Protein AF-A0A6C0IX01-F1 (afdb_monomer_lite)

Radius of gyration: 28.08 Å; chains: 1; bounding box: 61×45×72 Å

Foldseek 3Di:
DDWDDDVQWTKDKDLALDPPVRLAVLVVQCVPQPPFDPPDPDQEKTKAKEFDPLDWFWDWDPCPPPVHTDIDIDDHQYADCPHDTCRPVLVVVQVVVCVVPVFHFGMKMKMKRQWLQDKFDWDFPPQFDAQGKKKKAKHDDWWWKWKCFDPVRPDHIDIDTRDRNMMMMTGPPRSVTITIMTHRDRPTNHMMIMMITGHGPSPCPDQVLVVLVVLAPFDPLVQQVDDDPLAFKEFEFEWEQDPNFIWTKWFQFPQQATETQMDTDDPPGRNNNRHLVSCCVRQVNLCNVQQVVQSVVVPSKTWHWDADPVGTNIYIYIYGYGHDDDSQVVGDDDNTGRGIDIDTLVRDLDPVQQDRHYDPVVSVVSVSSVVSVD

Organism: NCBI:txid1070528

pLDDT: mean 84.5, std 15.31, range [32.12, 98.81]

Secondary structure (DSSP, 8-state):
-EEEEETTEEEEEETTSS-HHHHHHHHHHHHHHS---S---TT--EEEEEESTT-EEEEEE-TTSTT--EEEEEEPEE-STT-STTHHHHHHHHHHHHHHHS----EEEEEEE-STT--EEEE---SSPTT--EEEEEEES-EEEEEE--TTS--PPEEEEE-TT-EEEE-TTHHHH-EEEE---TT--S-EEEEEEE---------HHHHHHHTS-EEPGGGGGS--TTEEEEEEEEEEEETTEEEEEEEE-TTS-EE-B--BPPTT--HHHHHHHHHHHHHTTTTHHHHHHHHHH-SS-EEEEEEETTEEEEEEEEEEE------TTT----SS-SEEEEEEHHHHT-TTTHHHHB-HHHHHHHHHHHHH--

Sequence (374 aa):
METYQRDRLLVEFYPAFLSSEEATGLYQHLDRLVPWSKEITPGRRVNQIYGDPGVSYEITVGYNRPSGPVTIKREVKPWGPDSEGPGPVLWAIKERLSALTGAQYNYVVVQRYPSGKVGISPHRDKEMKSGTDIAGISLNATRTLTLTPPKWIPESSLRIPLVSGSLYILKPPTNDHWVHSIEKEPEVTEPRISLTYRYIEVSQSLPISQQITQFLALVPVDELFVYHPQVKRVGVIPYAIYQNEIFWLMGVSNLGRLGDFGGGSNEGETPIACLLREVEEESSGVLTGTVRDAIGRREGLILWRSRSRTGPPYRYFLFAPIPYADFTPAFKPNSEVGSLIWVRQSEATSSRVQLDIFQTSLHQLLRQLRRNDS

InterPro domains:
  IPR005123 Oxoglutarate/iron-dependent dioxygenase domain [PS51471] (104-201)
  IPR015797 NUDIX hydrolase-like domain superfamily [SSF55811] (226-350)
  IPR027450 Alpha-ketoglutarate-dependent dioxygenase AlkB-like [PF13532] (13-198)
  IPR032852 DNA oxidative demethylase ALKBH2 [PTHR31573] (13-203)
  IPR037151 Alpha-ketoglutarate-dependent dioxygenase AlkB-like superfamily [G3DSA:2.60.120.590] (1-204)

Structure (mmCIF, N/CA/C/O backbone):
data_AF-A0A6C0IX01-F1
#
_entry.id   AF-A0A6C0IX01-F1
#
loop_
_atom_site.group_PDB
_atom_site.id
_atom_site.type_symbol
_atom_site.label_atom_id
_atom_site.label_alt_id
_atom_site.label_comp_id
_atom_site.label_asym_id
_atom_site.label_entity_id
_atom_site.label_seq_id
_atom_site.pdbx_PDB_ins_code
_atom_site.Cartn_x
_atom_site.Cartn_y
_atom_site.Cartn_z
_atom_site.occupancy
_atom_site.B_iso_or_equiv
_atom_site.auth_seq_id
_atom_site.auth_comp_id
_atom_site.auth_asym_id
_atom_site.auth_atom_id
_atom_site.pdbx_PDB_model_num
ATOM 1 N N . MET A 1 1 ? 2.959 -6.444 -28.701 1.00 90.31 1 MET A N 1
ATOM 2 C CA . MET A 1 1 ? 3.156 -7.176 -27.438 1.00 90.31 1 MET A CA 1
ATOM 3 C C . MET A 1 1 ? 4.070 -8.338 -27.744 1.00 90.31 1 MET A C 1
ATOM 5 O O . MET A 1 1 ? 3.834 -9.026 -28.728 1.00 90.31 1 MET A O 1
ATOM 9 N N . GLU A 1 2 ? 5.106 -8.509 -26.942 1.00 97.00 2 GLU A N 1
ATOM 10 C CA . GLU A 1 2 ? 6.043 -9.625 -26.991 1.00 97.00 2 GLU A CA 1
ATOM 11 C C . GLU A 1 2 ? 5.869 -10.450 -25.716 1.00 97.00 2 GLU A C 1
ATOM 13 O O . GLU A 1 2 ? 5.640 -9.887 -24.646 1.00 97.00 2 GLU A O 1
ATOM 18 N N . THR A 1 3 ? 5.987 -11.770 -25.817 1.00 97.69 3 THR A N 1
ATOM 19 C CA . THR A 1 3 ? 5.903 -12.665 -24.660 1.00 97.69 3 THR A CA 1
ATOM 20 C C . THR A 1 3 ? 7.180 -13.481 -24.577 1.00 97.69 3 THR A C 1
ATOM 22 O O . THR A 1 3 ? 7.561 -14.157 -25.531 1.00 97.69 3 THR A O 1
ATOM 25 N N . TYR A 1 4 ? 7.832 -13.429 -23.422 1.00 97.62 4 TYR A N 1
ATOM 26 C CA . TYR A 1 4 ? 9.008 -14.222 -23.105 1.00 97.62 4 TYR A CA 1
ATOM 27 C C . TYR A 1 4 ? 8.609 -15.289 -22.094 1.00 97.62 4 TYR A C 1
ATOM 29 O O . TYR A 1 4 ? 8.216 -14.963 -20.974 1.00 97.62 4 TYR A O 1
ATOM 37 N N . GLN A 1 5 ? 8.718 -16.556 -22.484 1.00 97.50 5 GLN A N 1
ATOM 38 C CA . GLN A 1 5 ? 8.378 -17.691 -21.635 1.00 97.50 5 GLN A CA 1
ATOM 39 C C . GLN A 1 5 ? 9.549 -18.676 -21.578 1.00 97.50 5 GLN A C 1
ATOM 41 O O . GLN A 1 5 ? 10.077 -19.076 -22.614 1.00 97.50 5 GLN A O 1
ATOM 46 N N . ARG A 1 6 ? 9.970 -19.033 -20.361 1.00 96.50 6 ARG A N 1
ATOM 47 C CA . ARG A 1 6 ? 11.005 -20.039 -20.047 1.00 96.50 6 ARG A CA 1
ATOM 48 C C . ARG A 1 6 ? 10.581 -20.814 -18.796 1.00 96.50 6 ARG A C 1
ATOM 50 O O . ARG A 1 6 ? 9.513 -20.543 -18.243 1.00 96.50 6 ARG A O 1
ATOM 57 N N . ASP A 1 7 ? 11.399 -21.754 -18.321 1.00 95.38 7 ASP A N 1
ATOM 58 C CA . ASP A 1 7 ? 11.118 -22.453 -17.058 1.00 95.38 7 ASP A CA 1
ATOM 59 C C . ASP A 1 7 ? 10.904 -21.449 -15.906 1.00 95.38 7 ASP A C 1
ATOM 61 O O . ASP A 1 7 ? 11.796 -20.677 -15.535 1.00 95.38 7 ASP A O 1
ATOM 65 N N . ARG A 1 8 ? 9.672 -21.435 -15.375 1.00 94.94 8 ARG A N 1
ATOM 66 C CA . ARG A 1 8 ? 9.198 -20.542 -14.302 1.00 94.94 8 ARG A CA 1
ATOM 67 C C . ARG A 1 8 ? 9.409 -19.044 -14.575 1.00 94.94 8 ARG A C 1
ATOM 69 O O . ARG A 1 8 ? 9.508 -18.264 -13.629 1.00 94.94 8 ARG A O 1
ATOM 76 N N . LEU A 1 9 ? 9.460 -18.642 -15.846 1.00 97.81 9 LEU A N 1
ATOM 77 C CA . LEU A 1 9 ? 9.505 -17.246 -16.282 1.00 97.81 9 LEU A CA 1
ATOM 78 C C . LEU A 1 9 ? 8.408 -16.988 -17.309 1.00 97.81 9 LEU A C 1
ATOM 80 O O . LEU A 1 9 ? 8.303 -17.696 -18.308 1.00 97.81 9 LEU A O 1
ATOM 84 N N . LEU A 1 10 ? 7.635 -15.936 -17.066 1.00 98.25 10 LEU A N 1
ATOM 85 C CA . LEU A 1 10 ? 6.643 -15.390 -17.974 1.00 98.25 10 LEU A CA 1
ATOM 86 C C . LEU A 1 10 ? 6.675 -13.861 -17.880 1.00 98.25 10 LEU A C 1
ATOM 88 O O . LEU A 1 10 ? 6.342 -13.275 -16.846 1.00 98.25 10 LEU A O 1
ATOM 92 N N . VAL A 1 11 ? 7.096 -13.225 -18.971 1.00 98.50 11 VAL A N 1
ATOM 93 C CA . VAL A 1 11 ? 7.158 -11.768 -19.100 1.00 98.50 11 VAL A CA 1
ATOM 94 C C . VAL A 1 11 ? 6.380 -11.332 -20.331 1.00 98.50 11 VAL A C 1
ATOM 96 O O . VAL A 1 11 ? 6.659 -11.797 -21.434 1.00 98.50 11 VAL A O 1
ATOM 99 N N . GLU A 1 12 ? 5.446 -10.406 -20.155 1.00 98.56 12 GLU A N 1
ATOM 100 C CA . GLU A 1 12 ? 4.796 -9.698 -21.260 1.00 98.56 12 GLU A CA 1
ATOM 101 C C . GLU A 1 12 ? 5.457 -8.329 -21.421 1.00 98.56 12 GLU A C 1
ATOM 103 O O . GLU A 1 12 ? 5.649 -7.604 -20.445 1.00 98.56 12 GLU A O 1
ATOM 108 N N . PHE A 1 13 ? 5.829 -7.968 -22.643 1.00 98.62 13 PHE A N 1
ATOM 109 C CA . PHE A 1 13 ? 6.507 -6.717 -22.949 1.00 98.62 13 PHE A CA 1
ATOM 110 C C . PHE A 1 13 ? 5.767 -5.938 -24.036 1.00 98.62 13 PHE A C 1
ATOM 112 O O . PHE A 1 13 ? 5.381 -6.456 -25.086 1.00 98.62 13 PHE A O 1
ATOM 119 N N . TYR A 1 14 ? 5.570 -4.653 -23.781 1.00 98.50 14 TYR A N 1
ATOM 120 C CA . TYR A 1 14 ? 4.898 -3.714 -24.661 1.00 98.50 14 TYR A CA 1
ATOM 121 C C . TYR A 1 14 ? 5.883 -2.578 -24.942 1.00 98.50 14 TYR A C 1
ATOM 123 O O . TYR A 1 14 ? 6.008 -1.670 -24.117 1.00 98.50 14 TYR A O 1
ATOM 131 N N . PRO A 1 15 ? 6.596 -2.601 -26.082 1.00 97.50 15 PRO A N 1
ATOM 132 C CA . PRO A 1 15 ? 7.627 -1.603 -26.373 1.00 97.50 15 PRO A CA 1
ATOM 133 C C . PRO A 1 15 ? 7.066 -0.181 -26.524 1.00 97.50 15 PRO A C 1
ATOM 135 O O . PRO A 1 15 ? 7.790 0.782 -26.302 1.00 97.50 15 PRO A O 1
ATOM 138 N N . ALA A 1 16 ? 5.778 -0.051 -26.854 1.00 96.19 16 ALA A N 1
ATOM 139 C CA . ALA A 1 16 ? 5.074 1.217 -27.034 1.00 96.19 16 ALA A CA 1
ATOM 140 C C . ALA A 1 16 ? 3.729 1.207 -26.284 1.00 96.19 16 ALA A C 1
ATOM 142 O O . ALA A 1 16 ? 2.666 1.332 -26.888 1.00 96.19 16 ALA A O 1
ATOM 143 N N . PHE A 1 17 ? 3.762 0.968 -24.967 1.00 98.25 17 PHE A N 1
ATOM 144 C CA . PHE A 1 17 ? 2.554 1.034 -24.133 1.00 98.25 17 PHE A CA 1
ATOM 145 C C . PHE A 1 17 ? 2.021 2.466 -24.021 1.00 98.25 17 PHE A C 1
ATOM 147 O O . PHE A 1 17 ? 0.811 2.681 -24.110 1.00 98.25 17 PHE A O 1
ATOM 154 N N . LEU A 1 18 ? 2.931 3.426 -23.851 1.00 98.19 18 LEU A N 1
ATOM 155 C CA . LEU A 1 18 ? 2.665 4.852 -24.002 1.00 98.19 18 LEU A CA 1
ATOM 156 C C . LEU A 1 18 ? 3.153 5.311 -25.376 1.00 98.19 18 LEU A C 1
ATOM 158 O O . LEU A 1 18 ? 4.214 4.880 -25.837 1.00 98.19 18 LEU A O 1
ATOM 162 N N . SER A 1 19 ? 2.415 6.225 -26.001 1.00 97.94 19 SER A N 1
ATOM 163 C CA . SER A 1 19 ? 2.922 6.962 -27.156 1.00 97.94 19 SER A CA 1
ATOM 164 C C . SER A 1 19 ? 4.155 7.788 -26.762 1.00 97.94 19 SER A C 1
ATOM 166 O O . SER A 1 19 ? 4.378 8.097 -25.588 1.00 97.94 19 SER A O 1
ATOM 168 N N . SER A 1 20 ? 4.971 8.186 -27.740 1.00 97.38 20 SER A N 1
ATOM 169 C CA . SER A 1 20 ? 6.149 9.024 -27.474 1.00 97.38 20 SER A CA 1
ATOM 170 C C . SER A 1 20 ? 5.783 10.358 -26.810 1.00 97.38 20 SER A C 1
ATOM 172 O O . SER A 1 20 ? 6.526 10.842 -25.956 1.00 97.38 20 SER A O 1
ATOM 174 N N . GLU A 1 21 ? 4.628 10.927 -27.161 1.00 98.06 21 GLU A N 1
ATOM 175 C CA . GLU A 1 21 ? 4.095 12.146 -26.547 1.00 98.06 21 GLU A CA 1
ATOM 176 C C . GLU A 1 21 ? 3.659 11.896 -25.097 1.00 98.06 21 GLU A C 1
ATOM 178 O O . GLU A 1 21 ? 4.102 12.612 -24.198 1.00 98.06 21 GLU A O 1
ATOM 183 N N . GLU A 1 22 ? 2.884 10.832 -24.846 1.00 98.00 22 GLU A N 1
ATOM 184 C CA . GLU A 1 22 ? 2.448 10.443 -23.497 1.00 98.00 22 GLU A CA 1
ATOM 185 C C . GLU A 1 22 ? 3.650 10.186 -22.578 1.00 98.00 22 GLU A C 1
ATOM 187 O O . GLU A 1 22 ? 3.702 10.692 -21.457 1.00 98.00 22 GLU A O 1
ATOM 192 N N . ALA A 1 23 ? 4.644 9.431 -23.054 1.00 98.44 23 ALA A N 1
ATOM 193 C CA . ALA A 1 23 ? 5.847 9.111 -22.293 1.00 98.44 23 ALA A CA 1
ATOM 194 C C . ALA A 1 23 ? 6.670 10.366 -21.960 1.00 98.44 23 ALA A C 1
ATOM 196 O O . ALA A 1 23 ? 7.172 10.506 -20.842 1.00 98.44 23 ALA A O 1
ATOM 197 N N . THR A 1 24 ? 6.785 11.295 -22.913 1.00 98.44 24 THR A N 1
ATOM 198 C CA . THR A 1 24 ? 7.512 12.558 -22.725 1.00 98.44 24 THR A CA 1
ATOM 199 C C . THR A 1 24 ? 6.791 13.459 -21.727 1.00 98.44 24 THR A C 1
ATOM 201 O O . THR A 1 24 ? 7.415 13.950 -20.783 1.00 98.44 24 THR A O 1
ATOM 204 N N . GLY A 1 25 ? 5.475 13.628 -21.882 1.00 98.19 25 GLY A N 1
ATOM 205 C CA . GLY A 1 25 ? 4.651 14.403 -20.957 1.00 98.19 25 GLY A CA 1
ATOM 206 C C . GLY A 1 25 ? 4.679 13.823 -19.544 1.00 98.19 25 GLY A C 1
ATOM 207 O O . GLY A 1 25 ? 4.916 14.553 -18.580 1.00 98.19 25 GLY A O 1
ATOM 208 N N . LEU A 1 26 ? 4.535 12.500 -19.415 1.00 98.12 26 LEU A N 1
ATOM 209 C CA . LEU A 1 26 ? 4.588 11.812 -18.126 1.00 98.12 26 LEU A CA 1
ATOM 210 C C . LEU A 1 26 ? 5.958 11.962 -17.457 1.00 98.12 26 LEU A C 1
ATOM 212 O O . LEU A 1 26 ? 6.022 12.263 -16.266 1.00 98.12 26 LEU A O 1
ATOM 216 N N . TYR A 1 27 ? 7.054 11.810 -18.208 1.00 98.44 27 TYR A N 1
ATOM 217 C CA . TYR A 1 27 ? 8.403 12.033 -17.684 1.00 98.44 27 TYR A CA 1
ATOM 218 C C . TYR A 1 27 ? 8.561 13.450 -17.120 1.00 98.44 27 TYR A C 1
ATOM 220 O O . TYR A 1 27 ? 8.946 13.609 -15.963 1.00 98.44 27 TYR A O 1
ATOM 228 N N . GLN A 1 28 ? 8.228 14.475 -17.912 1.00 97.69 28 GLN A N 1
ATOM 229 C CA . GLN A 1 28 ? 8.365 15.878 -17.507 1.00 97.69 28 GLN A CA 1
ATOM 230 C C . GLN A 1 28 ? 7.494 16.216 -16.294 1.00 97.69 28 GLN A C 1
ATOM 232 O O . GLN A 1 28 ? 7.903 16.988 -15.424 1.00 97.69 28 GLN A O 1
ATOM 237 N N . HIS A 1 29 ? 6.290 15.647 -16.237 1.00 95.94 29 HIS A N 1
ATOM 238 C CA . HIS A 1 29 ? 5.363 15.835 -15.132 1.00 95.94 29 HIS A CA 1
ATOM 239 C C . HIS A 1 29 ? 5.902 15.212 -13.836 1.00 95.94 29 HIS A C 1
ATOM 241 O O . HIS A 1 29 ? 5.950 15.880 -12.803 1.00 95.94 29 HIS A O 1
ATOM 247 N N . LEU A 1 30 ? 6.378 13.963 -13.889 1.00 96.69 30 LEU A N 1
ATOM 248 C CA . LEU A 1 30 ? 6.922 13.266 -12.723 1.00 96.69 30 LEU A CA 1
ATOM 249 C C . LEU A 1 30 ? 8.254 13.853 -12.251 1.00 96.69 30 LEU A C 1
ATOM 251 O O . LEU A 1 30 ? 8.438 14.025 -11.049 1.00 96.69 30 LEU A O 1
ATOM 255 N N . ASP A 1 31 ? 9.172 14.189 -13.162 1.00 94.50 31 ASP A N 1
ATOM 256 C CA . ASP A 1 31 ? 10.466 14.784 -12.796 1.00 94.50 31 ASP A CA 1
ATOM 257 C C . ASP A 1 31 ? 10.271 16.108 -12.038 1.00 94.50 31 ASP A C 1
ATOM 259 O O . ASP A 1 31 ? 11.016 16.390 -11.101 1.00 94.50 31 ASP A O 1
ATOM 263 N N . ARG A 1 32 ? 9.211 16.861 -12.376 1.00 94.44 32 ARG A N 1
ATOM 264 C CA . ARG A 1 32 ? 8.835 18.123 -11.727 1.00 94.44 32 ARG A CA 1
ATOM 265 C C . ARG A 1 32 ? 8.084 17.949 -10.405 1.00 94.44 32 ARG A C 1
ATOM 267 O O . ARG A 1 32 ? 8.388 18.659 -9.452 1.00 94.44 32 ARG A O 1
ATOM 274 N N . LEU A 1 33 ? 7.062 17.089 -10.362 1.00 93.25 33 LEU A N 1
ATOM 275 C CA . LEU A 1 33 ? 6.120 17.034 -9.232 1.00 93.25 33 LEU A CA 1
ATOM 276 C C . LEU A 1 33 ? 6.493 16.023 -8.152 1.00 93.25 33 LEU A C 1
ATOM 278 O O . LEU A 1 33 ? 6.044 16.154 -7.014 1.00 93.25 33 LEU A O 1
ATOM 282 N N . VAL A 1 34 ? 7.289 15.003 -8.475 1.00 92.69 34 VAL A N 1
ATOM 283 C CA . VAL A 1 34 ? 7.749 14.060 -7.457 1.00 92.69 34 VAL A CA 1
ATOM 284 C C . VAL A 1 34 ? 8.757 14.788 -6.559 1.00 92.69 34 VAL A C 1
ATOM 286 O O . VAL A 1 34 ? 9.765 15.294 -7.051 1.00 92.69 34 VAL A O 1
ATOM 289 N N . PRO A 1 35 ? 8.543 14.836 -5.231 1.00 89.38 35 PRO A N 1
ATOM 290 C CA . PRO A 1 35 ? 9.444 15.531 -4.322 1.00 89.38 35 PRO A CA 1
ATOM 291 C C . PRO A 1 35 ? 10.692 14.675 -4.082 1.00 89.38 35 PRO A C 1
ATOM 293 O O . PRO A 1 35 ? 10.795 13.955 -3.087 1.00 89.38 35 PRO A O 1
ATOM 296 N N . TRP A 1 36 ? 11.636 14.691 -5.017 1.00 87.19 36 TRP A N 1
ATOM 297 C CA . TRP A 1 36 ? 12.903 13.978 -4.876 1.00 87.19 36 TRP A CA 1
ATOM 298 C C . TRP A 1 36 ? 13.642 14.478 -3.624 1.00 87.19 36 TRP A C 1
ATOM 300 O O . TRP A 1 36 ? 13.790 15.684 -3.429 1.00 87.19 36 TRP A O 1
ATOM 310 N N . SER A 1 37 ? 14.059 13.561 -2.741 1.00 67.81 37 SER A N 1
ATOM 311 C CA . SER A 1 37 ? 14.693 13.936 -1.466 1.00 67.81 37 SER A CA 1
ATOM 312 C C . SER A 1 37 ? 15.915 14.836 -1.694 1.00 67.81 37 SER A C 1
ATOM 314 O O . SER A 1 37 ? 16.775 14.519 -2.517 1.00 67.81 37 SER A O 1
ATOM 316 N N . LYS A 1 38 ? 15.986 15.947 -0.946 1.00 51.34 38 LYS A N 1
ATOM 317 C CA . LYS A 1 38 ? 17.071 16.946 -0.998 1.00 51.34 38 LYS A CA 1
ATOM 318 C C . LYS A 1 38 ? 18.357 16.488 -0.296 1.00 51.34 38 LYS A C 1
ATOM 320 O O . LYS A 1 38 ? 19.386 17.141 -0.445 1.00 51.34 38 LYS A O 1
ATOM 325 N N . GLU A 1 39 ? 18.331 15.364 0.424 1.00 49.16 39 GLU A N 1
ATOM 326 C CA . GLU A 1 39 ? 19.512 14.730 1.033 1.00 49.16 39 GLU A CA 1
ATOM 327 C C . GLU A 1 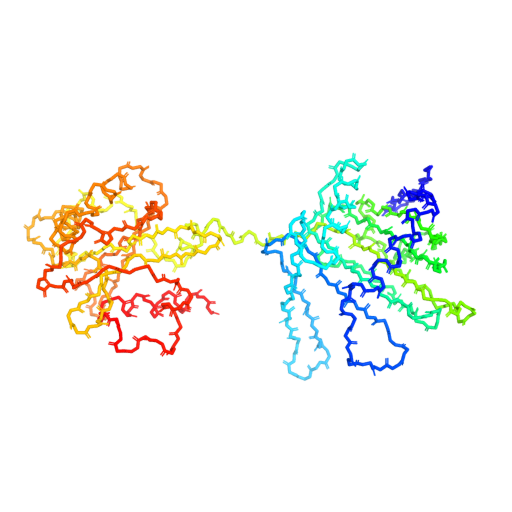39 ? 20.330 13.990 -0.039 1.00 49.16 39 GLU A C 1
ATOM 329 O O . GLU A 1 39 ? 20.426 12.762 -0.101 1.00 49.16 39 GLU A O 1
ATOM 334 N N . ILE A 1 40 ? 20.860 14.770 -0.974 1.00 48.19 40 ILE A N 1
ATOM 335 C CA . ILE A 1 40 ? 21.543 14.300 -2.169 1.00 48.19 40 ILE A CA 1
ATOM 336 C C . ILE A 1 40 ? 22.963 13.891 -1.778 1.00 48.19 40 ILE A C 1
ATOM 338 O O . ILE A 1 40 ? 23.824 14.730 -1.539 1.00 48.19 40 ILE A O 1
ATOM 342 N N . THR A 1 41 ? 23.250 12.589 -1.800 1.00 47.97 41 THR A N 1
ATOM 343 C CA . THR A 1 41 ? 24.568 12.170 -2.290 1.00 47.97 41 THR A CA 1
ATOM 344 C C . THR A 1 41 ? 24.485 12.204 -3.817 1.00 47.97 41 THR A C 1
ATOM 346 O O . THR A 1 41 ? 23.684 11.444 -4.377 1.00 47.97 41 THR A O 1
ATOM 349 N N . PRO A 1 42 ? 25.251 13.064 -4.511 1.00 56.69 42 PRO A N 1
ATOM 350 C CA . PRO A 1 42 ? 25.275 13.077 -5.968 1.00 56.69 42 PRO A CA 1
ATOM 351 C C . PRO A 1 42 ? 25.542 11.664 -6.507 1.00 56.69 42 PRO A C 1
ATOM 353 O O . PRO A 1 42 ? 26.425 10.963 -6.017 1.00 56.69 42 PRO A O 1
ATOM 356 N N . GLY A 1 43 ? 24.750 11.219 -7.486 1.00 66.06 43 GLY A N 1
ATOM 357 C CA . GLY A 1 43 ? 24.939 9.909 -8.118 1.00 66.06 43 GLY A CA 1
ATOM 358 C C . GLY A 1 43 ? 24.283 8.713 -7.415 1.00 66.06 43 GLY A C 1
ATOM 359 O O . GLY A 1 43 ? 24.683 7.579 -7.670 1.00 66.06 43 GLY A O 1
ATOM 360 N N . ARG A 1 44 ? 23.270 8.914 -6.560 1.00 80.56 44 ARG A N 1
ATOM 361 C CA . ARG A 1 44 ? 22.434 7.815 -6.037 1.00 80.56 44 ARG A CA 1
ATOM 362 C C . ARG A 1 44 ? 21.051 7.773 -6.683 1.00 80.56 44 ARG A C 1
ATOM 364 O O . ARG A 1 44 ? 20.497 8.794 -7.078 1.00 80.56 44 ARG A O 1
ATOM 371 N N . ARG A 1 45 ? 20.490 6.563 -6.766 1.00 86.88 45 ARG A N 1
ATOM 372 C CA . ARG A 1 45 ? 19.082 6.341 -7.109 1.00 86.88 45 ARG A CA 1
ATOM 373 C C . ARG A 1 45 ? 18.215 6.837 -5.958 1.00 86.88 45 ARG A C 1
ATOM 375 O O . ARG A 1 45 ? 18.473 6.480 -4.809 1.00 86.88 45 ARG A O 1
ATOM 382 N N . VAL A 1 46 ? 17.165 7.580 -6.282 1.00 90.25 46 VAL A N 1
ATOM 383 C CA . VAL A 1 46 ? 16.153 8.035 -5.320 1.00 90.25 46 VAL A CA 1
ATOM 384 C C . VAL A 1 46 ? 14.801 7.420 -5.655 1.00 90.25 46 VAL A C 1
ATOM 386 O O . VAL A 1 46 ? 14.554 7.049 -6.805 1.00 90.25 46 VAL A O 1
ATOM 389 N N . ASN A 1 47 ? 13.937 7.281 -4.652 1.00 91.25 47 ASN A N 1
ATOM 390 C CA . ASN A 1 47 ? 12.588 6.781 -4.853 1.00 91.25 47 ASN A CA 1
ATOM 391 C C . ASN A 1 47 ? 11.549 7.537 -4.025 1.00 91.25 47 ASN A C 1
ATOM 393 O O . ASN A 1 47 ? 11.869 8.174 -3.022 1.00 91.25 47 ASN A O 1
ATOM 397 N N . GLN A 1 48 ? 10.310 7.461 -4.492 1.00 92.50 48 GLN A N 1
ATOM 398 C CA . GLN A 1 48 ? 9.106 7.826 -3.764 1.00 92.50 48 GLN A CA 1
ATOM 399 C C . GLN A 1 48 ? 8.066 6.723 -3.951 1.00 92.50 48 GLN A C 1
ATOM 401 O O . GLN A 1 48 ? 8.111 5.975 -4.927 1.00 92.50 48 GLN A O 1
ATOM 406 N N . ILE A 1 49 ? 7.161 6.604 -2.990 1.00 92.31 49 ILE A N 1
ATOM 407 C CA . ILE A 1 49 ? 6.168 5.533 -2.911 1.00 92.31 49 ILE A CA 1
ATOM 408 C C . ILE A 1 49 ? 4.775 6.145 -2.840 1.00 92.31 49 ILE A C 1
ATOM 410 O O . ILE A 1 49 ? 4.554 7.079 -2.068 1.00 92.31 49 ILE A O 1
ATOM 414 N N . TYR A 1 50 ? 3.864 5.622 -3.653 1.00 92.88 50 TYR A N 1
ATOM 415 C CA . TYR A 1 50 ? 2.464 6.033 -3.698 1.00 92.88 50 TYR A CA 1
ATOM 416 C C . TYR A 1 50 ? 1.568 4.795 -3.691 1.00 92.88 50 TYR A C 1
ATOM 418 O O . TYR A 1 50 ? 2.016 3.715 -4.082 1.00 92.88 50 TYR A O 1
ATOM 426 N N . GLY A 1 51 ? 0.331 4.927 -3.232 1.00 91.44 51 GLY A N 1
ATOM 427 C CA . GLY A 1 51 ? -0.577 3.791 -3.144 1.00 91.44 51 GLY A CA 1
ATOM 428 C C . GLY A 1 51 ? -1.925 4.136 -2.533 1.00 91.44 51 GLY A C 1
ATOM 429 O O . GLY A 1 51 ? -2.209 5.299 -2.228 1.00 91.44 51 GLY A O 1
ATOM 430 N N . ASP A 1 52 ? -2.733 3.096 -2.346 1.00 83.19 52 ASP A N 1
ATOM 431 C CA . ASP A 1 52 ? -4.026 3.207 -1.678 1.00 83.19 52 ASP A CA 1
ATOM 432 C C . ASP A 1 52 ? -3.844 3.565 -0.188 1.00 83.19 52 ASP A C 1
ATOM 434 O O . ASP A 1 52 ? -2.875 3.128 0.448 1.00 83.19 52 ASP A O 1
ATOM 438 N N . PRO A 1 53 ? -4.773 4.336 0.410 1.00 72.00 53 PRO A N 1
ATOM 439 C CA . PRO A 1 53 ? -4.761 4.601 1.844 1.00 72.00 53 PRO A CA 1
ATOM 440 C C . PRO A 1 53 ? -4.694 3.305 2.666 1.00 72.00 53 PRO A C 1
ATOM 442 O O . PRO A 1 53 ? -5.394 2.336 2.381 1.00 72.00 53 PRO A O 1
ATOM 445 N N . GLY A 1 54 ? -3.849 3.280 3.700 1.00 67.38 54 GLY A N 1
ATOM 446 C CA . GLY A 1 54 ? -3.657 2.103 4.558 1.00 67.38 54 GLY A CA 1
ATOM 447 C C . GLY A 1 54 ? -2.642 1.081 4.034 1.00 67.38 54 GLY A C 1
ATOM 448 O O . GLY A 1 54 ? -2.215 0.212 4.797 1.00 67.38 54 GLY A O 1
ATOM 449 N N . VAL A 1 55 ? -2.171 1.207 2.788 1.00 74.69 55 VAL A N 1
ATOM 450 C CA . VAL A 1 55 ? -1.045 0.405 2.297 1.00 74.69 55 VAL A CA 1
ATOM 451 C C . VAL A 1 55 ? 0.237 0.875 2.980 1.00 74.69 55 VAL A C 1
ATOM 453 O O . VAL A 1 55 ? 0.627 2.042 2.937 1.00 74.69 55 VAL A O 1
ATOM 456 N N . SER A 1 56 ? 0.938 -0.061 3.600 1.00 71.31 56 SER A N 1
ATOM 457 C CA . SER A 1 56 ? 2.279 0.159 4.127 1.00 71.31 56 SER A CA 1
ATOM 458 C C . SER A 1 56 ? 3.103 -1.086 3.869 1.00 71.31 56 SER A C 1
ATOM 460 O O . SER A 1 56 ? 2.555 -2.183 3.774 1.00 71.31 56 SER A O 1
ATOM 462 N N . TYR A 1 57 ? 4.411 -0.919 3.727 1.00 68.62 57 TYR A N 1
ATOM 463 C CA . TYR A 1 57 ? 5.305 -2.057 3.575 1.00 68.62 57 TYR A CA 1
ATOM 464 C C . TYR A 1 57 ? 6.432 -1.989 4.582 1.00 68.62 57 TYR A C 1
ATOM 466 O O . TYR A 1 57 ? 6.911 -0.919 4.966 1.00 68.62 57 TYR A O 1
ATOM 474 N N . GLU A 1 58 ? 6.843 -3.168 5.008 1.00 68.94 58 GLU A N 1
ATOM 475 C CA . GLU A 1 58 ? 7.886 -3.352 5.990 1.00 68.94 58 GLU A CA 1
ATOM 476 C C . GLU A 1 58 ? 9.182 -3.735 5.284 1.00 68.94 58 GLU A C 1
ATOM 478 O O . GLU A 1 58 ? 9.246 -4.700 4.525 1.00 68.94 58 GLU A O 1
ATOM 483 N N . ILE A 1 59 ? 10.236 -2.959 5.528 1.00 63.09 59 ILE A N 1
ATOM 484 C CA . ILE A 1 59 ? 11.587 -3.318 5.113 1.00 63.09 59 ILE A CA 1
ATOM 485 C C . ILE A 1 59 ? 12.378 -3.684 6.354 1.00 63.09 59 ILE A C 1
ATOM 487 O O . ILE A 1 59 ? 12.643 -2.833 7.202 1.00 63.09 59 ILE A O 1
ATOM 491 N N . THR A 1 60 ? 12.852 -4.919 6.418 1.00 60.34 60 THR A N 1
ATOM 492 C CA . THR A 1 60 ? 13.854 -5.310 7.404 1.00 60.34 60 THR A CA 1
ATOM 493 C C . THR A 1 60 ? 15.250 -4.945 6.903 1.00 60.34 60 THR A C 1
ATOM 495 O O . THR A 1 60 ? 15.711 -5.426 5.866 1.00 60.34 60 THR A O 1
ATOM 498 N N . VAL A 1 61 ? 15.939 -4.073 7.636 1.00 63.84 61 VAL A N 1
ATOM 499 C CA . VAL A 1 61 ? 17.304 -3.623 7.338 1.00 63.84 61 VAL A CA 1
ATOM 500 C C . VAL A 1 61 ? 18.274 -4.057 8.428 1.00 63.84 61 VAL A C 1
ATOM 502 O O . VAL A 1 61 ? 17.891 -4.309 9.565 1.00 63.84 61 VAL A O 1
ATOM 505 N N . GLY A 1 62 ? 19.567 -4.091 8.104 1.00 55.50 62 GLY A N 1
ATOM 506 C CA . GLY A 1 62 ? 20.602 -4.259 9.123 1.00 55.50 62 GLY A CA 1
ATOM 507 C C . GLY A 1 62 ? 20.763 -5.683 9.652 1.00 55.50 62 GLY A C 1
ATOM 508 O O . GLY A 1 62 ? 21.207 -5.835 10.780 1.00 55.50 62 GLY A O 1
ATOM 509 N N . TYR A 1 63 ? 20.491 -6.713 8.842 1.00 55.62 63 TYR A N 1
ATOM 510 C CA . TYR A 1 63 ? 20.771 -8.117 9.195 1.00 55.62 63 TYR A CA 1
ATOM 511 C C . TYR A 1 63 ? 22.206 -8.355 9.709 1.00 55.62 63 TYR A C 1
ATOM 513 O O . TYR A 1 63 ? 22.418 -9.241 10.525 1.00 55.62 63 TYR A O 1
ATOM 521 N N . ASN A 1 64 ? 23.170 -7.532 9.279 1.00 62.50 64 ASN A N 1
ATOM 522 C CA . ASN A 1 64 ? 24.576 -7.610 9.695 1.00 62.50 64 ASN A CA 1
ATOM 523 C C . ASN A 1 64 ? 24.940 -6.633 10.832 1.00 62.50 64 ASN A C 1
ATOM 525 O O . ASN A 1 64 ? 26.122 -6.423 11.101 1.00 62.50 64 ASN A O 1
ATOM 529 N N . ARG A 1 65 ? 23.965 -5.958 11.456 1.00 66.62 65 ARG A N 1
ATOM 530 C CA . ARG A 1 65 ? 24.226 -5.050 12.581 1.00 66.62 65 ARG A CA 1
ATOM 531 C C . ARG A 1 65 ? 24.325 -5.844 13.890 1.00 66.62 65 ARG A C 1
ATOM 533 O O . ARG A 1 65 ? 23.517 -6.746 14.093 1.00 66.62 65 ARG A O 1
ATOM 540 N N . PRO A 1 66 ? 25.215 -5.458 14.824 1.00 56.50 66 PRO A N 1
ATOM 541 C CA . PRO A 1 66 ? 25.297 -6.081 16.150 1.00 56.50 66 PRO A CA 1
ATOM 542 C C . PRO A 1 66 ? 23.984 -6.013 16.944 1.00 56.50 66 PRO A C 1
ATOM 544 O O . PRO A 1 66 ? 23.697 -6.890 17.746 1.00 56.50 66 PRO A O 1
ATOM 547 N N . SER A 1 67 ? 23.172 -4.981 16.694 1.00 67.56 67 SER A N 1
ATOM 548 C CA . SER A 1 67 ? 21.851 -4.771 17.298 1.00 67.56 67 SER A CA 1
ATOM 549 C C . SER A 1 67 ? 20.752 -5.693 16.753 1.00 67.56 67 SER A C 1
ATOM 551 O O . SER A 1 67 ? 19.611 -5.588 17.189 1.00 67.56 67 SER A O 1
ATOM 553 N N . GLY A 1 68 ? 21.064 -6.531 15.762 1.00 63.78 68 GLY A N 1
ATOM 554 C CA . GLY A 1 68 ? 20.079 -7.293 15.005 1.00 63.78 68 GLY A CA 1
ATOM 555 C C . GLY A 1 68 ? 19.359 -6.470 13.924 1.00 63.78 68 GLY A C 1
ATOM 556 O O . GLY A 1 68 ? 19.566 -5.252 13.805 1.00 63.78 68 GLY A O 1
ATOM 557 N N . PRO A 1 69 ? 18.540 -7.145 13.098 1.00 67.38 69 PRO A N 1
ATOM 558 C CA . PRO A 1 69 ? 17.746 -6.510 12.058 1.00 67.38 69 PRO A CA 1
ATOM 559 C C . PRO A 1 69 ? 16.652 -5.609 12.646 1.00 67.38 69 PRO A C 1
ATOM 561 O O . PRO A 1 69 ? 16.055 -5.922 13.671 1.00 67.38 69 PRO A O 1
ATOM 564 N N . VAL A 1 70 ? 16.356 -4.507 11.960 1.00 61.28 70 VAL A N 1
ATOM 565 C CA . VAL A 1 70 ? 15.278 -3.574 12.312 1.00 61.28 70 VAL A CA 1
ATOM 566 C C . VAL A 1 70 ? 14.266 -3.547 11.180 1.00 61.28 70 VAL A C 1
ATOM 568 O O . VAL A 1 70 ? 14.638 -3.296 10.032 1.00 61.28 70 VAL A O 1
ATOM 571 N N . THR A 1 71 ? 12.995 -3.770 11.499 1.00 71.69 71 THR A N 1
ATOM 572 C CA . THR A 1 71 ? 11.895 -3.614 10.547 1.00 71.69 71 THR A CA 1
ATOM 573 C C . THR A 1 71 ? 11.403 -2.172 10.549 1.00 71.69 71 THR A C 1
ATOM 575 O O . THR A 1 71 ? 11.041 -1.622 11.585 1.00 71.69 71 THR A O 1
ATOM 578 N N . ILE A 1 72 ? 11.429 -1.545 9.376 1.00 69.12 72 ILE A N 1
ATOM 579 C CA . ILE A 1 72 ? 10.977 -0.177 9.146 1.00 69.12 72 ILE A CA 1
ATOM 580 C C . ILE A 1 72 ? 9.693 -0.245 8.333 1.00 69.12 72 ILE A C 1
ATOM 582 O O . ILE A 1 72 ? 9.717 -0.665 7.175 1.00 69.12 72 ILE A O 1
ATOM 586 N N . LYS A 1 73 ? 8.595 0.223 8.921 1.00 74.44 73 LYS A N 1
ATOM 587 C CA . LYS A 1 73 ? 7.335 0.433 8.214 1.00 74.44 73 LYS A CA 1
ATOM 588 C C . LYS A 1 73 ? 7.419 1.727 7.405 1.00 74.44 73 LYS A C 1
ATOM 590 O O . LYS A 1 73 ? 7.790 2.773 7.936 1.00 74.44 73 LYS A O 1
ATOM 595 N N . ARG A 1 74 ? 7.116 1.654 6.112 1.00 75.44 74 ARG A N 1
ATOM 596 C CA . ARG A 1 74 ? 7.057 2.807 5.209 1.00 75.44 74 ARG A CA 1
ATOM 597 C C . ARG A 1 74 ? 5.635 2.991 4.710 1.00 75.44 74 ARG A C 1
ATOM 599 O O . ARG A 1 74 ? 5.077 2.100 4.071 1.00 75.44 74 ARG A O 1
ATOM 606 N N . GLU A 1 75 ? 5.081 4.156 5.005 1.00 78.56 75 GLU A N 1
ATOM 607 C CA . GLU A 1 75 ? 3.756 4.561 4.547 1.00 78.56 75 GLU A CA 1
ATOM 608 C C . GLU A 1 75 ? 3.819 5.095 3.121 1.00 78.56 75 GLU A C 1
ATOM 610 O O . GLU A 1 75 ? 4.778 5.771 2.731 1.00 78.56 75 GLU A O 1
ATOM 615 N N . VAL A 1 76 ? 2.800 4.769 2.332 1.00 85.06 76 VAL A N 1
ATOM 616 C CA . VAL A 1 76 ? 2.653 5.313 0.985 1.00 85.06 76 VAL A CA 1
ATOM 617 C C . VAL A 1 76 ? 2.108 6.734 1.037 1.00 85.06 76 VAL A C 1
ATOM 619 O O . VAL A 1 76 ? 1.334 7.090 1.922 1.00 85.06 76 VAL A O 1
ATOM 622 N N . LYS A 1 77 ? 2.470 7.547 0.045 1.00 89.25 77 LYS A N 1
ATOM 623 C CA . LYS A 1 77 ? 1.736 8.783 -0.231 1.00 89.25 77 LYS A CA 1
ATOM 624 C C . LYS A 1 77 ? 0.429 8.434 -0.947 1.00 89.25 77 LYS A C 1
ATOM 626 O O . LYS A 1 77 ? 0.452 7.563 -1.820 1.00 89.25 77 LYS A O 1
ATOM 631 N N . PRO A 1 78 ? -0.690 9.096 -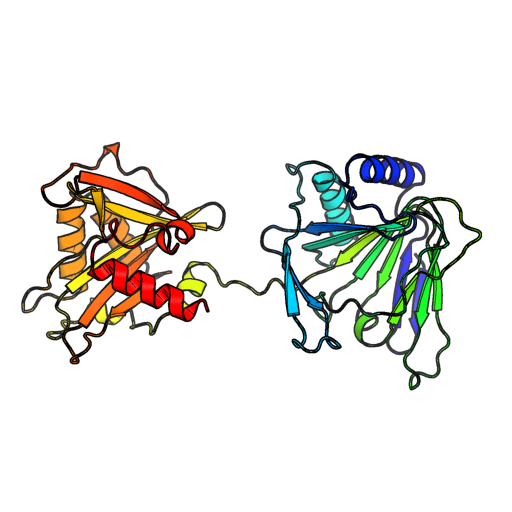0.627 1.00 84.19 78 PRO A N 1
ATOM 632 C CA . PRO A 1 78 ? -1.943 8.809 -1.304 1.00 84.19 78 PRO A CA 1
ATOM 633 C C . PRO A 1 78 ? -1.831 9.154 -2.792 1.00 84.19 78 PRO A C 1
ATOM 635 O O . PRO A 1 78 ? -1.248 10.174 -3.170 1.00 84.19 78 PRO A O 1
ATOM 638 N N . TRP A 1 79 ? -2.395 8.294 -3.631 1.00 90.31 79 TRP A N 1
ATOM 639 C CA . TRP A 1 79 ? -2.769 8.621 -5.004 1.00 90.31 79 TRP A CA 1
ATOM 640 C C . TRP A 1 79 ? -4.298 8.700 -5.122 1.00 90.31 79 TRP A C 1
ATOM 642 O O . TRP A 1 79 ? -5.015 8.400 -4.169 1.00 90.31 79 TRP A O 1
ATOM 652 N N . GLY A 1 80 ? -4.810 9.081 -6.286 1.00 81.19 80 GLY A N 1
ATOM 653 C CA . GLY A 1 80 ? -6.247 9.178 -6.548 1.00 81.19 80 GLY A CA 1
ATOM 654 C C . GLY A 1 80 ? -6.595 10.414 -7.375 1.00 81.19 80 GLY A C 1
ATOM 655 O O . GLY A 1 80 ? -5.755 11.313 -7.482 1.00 81.19 80 GLY A O 1
ATOM 656 N N . PRO A 1 81 ? -7.811 10.485 -7.943 1.00 71.94 81 PRO A N 1
ATOM 657 C CA . PRO A 1 81 ? -8.239 11.606 -8.784 1.00 71.94 81 PRO A CA 1
ATOM 658 C C . PRO A 1 81 ? -8.056 12.969 -8.109 1.00 71.94 81 PRO A C 1
ATOM 660 O O . PRO A 1 81 ? -7.566 13.901 -8.738 1.00 71.94 81 PRO A O 1
ATOM 663 N N . ASP A 1 82 ? -8.364 13.035 -6.812 1.00 77.62 82 ASP A N 1
ATOM 664 C CA . ASP A 1 82 ? -8.349 14.265 -6.011 1.00 77.62 82 ASP A CA 1
ATOM 665 C C . ASP A 1 82 ? -7.068 14.429 -5.170 1.00 77.62 82 ASP A C 1
ATOM 667 O O . ASP A 1 82 ? -6.994 15.284 -4.289 1.00 77.62 82 ASP A O 1
ATOM 671 N N . SER A 1 83 ? -6.057 13.583 -5.393 1.00 80.25 83 SER A N 1
ATOM 672 C CA . SER A 1 83 ? -4.793 13.638 -4.646 1.00 80.25 83 SER A CA 1
ATOM 673 C C . SER A 1 83 ? -3.845 14.724 -5.172 1.00 80.25 83 SER A C 1
ATOM 675 O O . SER A 1 83 ? -3.935 15.167 -6.314 1.00 80.25 83 SER A O 1
ATOM 677 N N . GLU A 1 84 ? -2.899 15.156 -4.340 1.00 86.44 84 GLU A N 1
ATOM 678 C CA . GLU A 1 84 ? -1.937 16.197 -4.712 1.00 86.44 84 GLU A CA 1
ATOM 679 C C . GLU A 1 84 ? -0.724 15.662 -5.499 1.00 86.44 84 GLU A C 1
ATOM 681 O O . GLU A 1 84 ? -0.355 14.482 -5.456 1.00 86.44 84 GLU A O 1
ATOM 686 N N . GLY A 1 85 ? -0.027 16.576 -6.182 1.00 91.50 85 GLY A N 1
ATOM 687 C CA . GLY A 1 85 ? 1.245 16.293 -6.846 1.00 91.50 85 GLY A CA 1
ATOM 688 C C . GLY A 1 85 ? 1.104 15.252 -7.968 1.00 91.50 85 GLY A C 1
ATOM 689 O O . GLY A 1 85 ? 0.228 15.397 -8.816 1.00 91.50 85 GLY A O 1
ATOM 690 N N . PRO A 1 86 ? 1.961 14.213 -8.026 1.00 94.44 86 PRO A N 1
ATOM 691 C CA . PRO A 1 86 ? 1.894 13.202 -9.082 1.00 94.44 86 PRO A CA 1
ATOM 692 C C . PRO A 1 86 ? 0.804 12.140 -8.841 1.00 94.44 86 PRO A C 1
ATOM 694 O O . PRO A 1 86 ? 0.661 11.226 -9.651 1.00 94.44 86 PRO A O 1
ATOM 697 N N . GLY A 1 87 ? 0.058 12.209 -7.734 1.00 93.31 87 GLY A N 1
ATOM 698 C CA . GLY A 1 87 ? -0.920 11.189 -7.352 1.00 93.31 87 GLY A CA 1
ATOM 699 C C . GLY A 1 87 ? -2.003 10.912 -8.410 1.00 93.31 87 GLY A C 1
ATOM 700 O O . GLY A 1 87 ? -2.200 9.738 -8.739 1.00 93.31 87 GLY A O 1
ATOM 701 N N . PRO A 1 88 ? -2.643 11.929 -9.026 1.00 90.12 88 PRO A N 1
ATOM 702 C CA . PRO A 1 88 ? -3.689 11.703 -10.025 1.00 90.12 88 PRO A CA 1
ATOM 703 C C . PRO A 1 88 ? -3.193 10.961 -11.268 1.00 90.12 88 PRO A C 1
ATOM 705 O O . PRO A 1 88 ? -3.835 10.016 -11.726 1.00 90.12 88 PRO A O 1
ATOM 708 N N . VAL A 1 89 ? -2.015 11.325 -11.790 1.00 94.00 89 VAL A N 1
ATOM 709 C CA . VAL A 1 89 ? -1.465 10.665 -12.985 1.00 94.00 89 VAL A CA 1
ATOM 710 C C . VAL A 1 89 ? -1.000 9.238 -12.684 1.00 94.00 89 VAL A C 1
ATOM 712 O O . VAL A 1 89 ? -1.192 8.340 -13.503 1.00 94.00 89 VAL A O 1
ATOM 715 N N . LEU A 1 90 ? -0.441 8.992 -11.493 1.00 97.12 90 LEU A N 1
ATOM 716 C CA . LEU A 1 90 ? -0.037 7.649 -11.072 1.00 97.12 90 LEU A CA 1
ATOM 717 C C . LEU A 1 90 ? -1.248 6.724 -10.901 1.00 97.12 90 LEU A C 1
ATOM 719 O O . LEU A 1 90 ? -1.163 5.551 -11.272 1.00 97.12 90 LEU A O 1
ATOM 723 N N . TRP A 1 91 ? -2.365 7.254 -10.396 1.00 91.94 91 TRP A N 1
ATOM 724 C CA . TRP A 1 91 ? -3.634 6.536 -10.297 1.00 91.94 91 TRP A CA 1
ATOM 725 C C . TRP A 1 91 ? -4.244 6.249 -11.677 1.00 91.94 91 TRP A C 1
ATOM 727 O O . TRP A 1 91 ? -4.612 5.112 -11.958 1.00 91.94 91 TRP A O 1
ATOM 737 N N . ALA A 1 92 ? -4.254 7.224 -12.591 1.00 89.88 92 ALA A N 1
ATOM 738 C CA . ALA A 1 92 ? -4.756 7.019 -13.953 1.00 89.88 92 ALA A CA 1
ATOM 739 C C . ALA A 1 92 ? -3.983 5.916 -14.707 1.00 89.88 92 ALA A C 1
ATOM 741 O O . ALA A 1 92 ? -4.574 5.082 -15.396 1.00 89.88 92 ALA A O 1
ATOM 742 N N . ILE A 1 93 ? -2.657 5.861 -14.535 1.00 97.75 93 ILE A N 1
ATOM 743 C CA . ILE A 1 93 ? -1.833 4.774 -15.079 1.00 97.75 93 ILE A CA 1
ATOM 744 C C . ILE A 1 93 ? -2.177 3.432 -14.418 1.00 97.75 93 ILE A C 1
ATOM 746 O O . ILE A 1 93 ? -2.285 2.432 -15.127 1.00 97.75 93 ILE A O 1
ATOM 750 N N . LYS A 1 94 ? -2.404 3.394 -13.096 1.00 97.06 94 LYS A N 1
ATOM 751 C CA . LYS A 1 94 ? -2.865 2.182 -12.396 1.00 97.06 94 LYS A CA 1
ATOM 752 C C . LYS A 1 94 ? -4.175 1.658 -12.981 1.00 97.06 94 LYS A C 1
ATOM 754 O O . LYS A 1 94 ? -4.292 0.451 -13.189 1.00 97.06 94 LYS A O 1
ATOM 759 N N . GLU A 1 95 ? -5.148 2.526 -13.256 1.00 92.50 95 GLU A N 1
ATOM 760 C CA . GLU A 1 95 ? -6.434 2.120 -13.842 1.00 92.50 95 GLU A CA 1
ATOM 761 C C . GLU A 1 95 ? -6.241 1.541 -15.248 1.00 92.50 95 GLU A C 1
ATOM 763 O O . GLU A 1 95 ? -6.747 0.459 -15.548 1.00 92.50 95 GLU A O 1
ATOM 768 N N . ARG A 1 96 ? -5.413 2.185 -16.083 1.00 96.56 96 ARG A N 1
ATOM 769 C CA . ARG A 1 96 ? -5.068 1.678 -17.422 1.00 96.56 96 ARG A CA 1
ATOM 770 C C . ARG A 1 96 ? -4.368 0.318 -17.366 1.00 96.56 96 ARG A C 1
ATOM 772 O O . ARG A 1 96 ? -4.673 -0.550 -18.178 1.00 96.56 96 ARG A O 1
ATOM 779 N N . LEU A 1 97 ? -3.453 0.120 -16.414 1.00 97.00 97 LEU A N 1
ATOM 780 C CA . LEU A 1 97 ? -2.802 -1.174 -16.191 1.00 97.00 97 LEU A CA 1
ATOM 781 C C . LEU A 1 97 ? -3.813 -2.230 -15.739 1.00 97.00 97 LEU A C 1
ATOM 783 O O . LEU A 1 97 ? -3.832 -3.316 -16.304 1.00 97.00 97 LEU A O 1
ATOM 787 N N . SER A 1 98 ? -4.684 -1.900 -14.783 1.00 92.44 98 SER A N 1
ATOM 788 C CA . SER A 1 98 ? -5.705 -2.827 -14.273 1.00 92.44 98 SER A CA 1
ATOM 789 C C . SER A 1 98 ? -6.662 -3.271 -15.386 1.00 92.44 98 SER A C 1
ATOM 791 O O . SER A 1 98 ? -6.984 -4.451 -15.496 1.00 92.44 98 SER A O 1
ATOM 793 N N . ALA A 1 99 ? -7.061 -2.345 -16.264 1.00 90.31 99 ALA A N 1
ATOM 794 C CA . ALA A 1 99 ? -7.893 -2.643 -17.427 1.00 90.31 99 ALA A CA 1
ATOM 795 C C . ALA A 1 99 ? -7.171 -3.508 -18.476 1.00 90.31 99 ALA A C 1
ATOM 797 O O . ALA A 1 99 ? -7.791 -4.383 -19.075 1.00 90.31 99 ALA A O 1
ATOM 798 N N . LEU A 1 100 ? -5.870 -3.280 -18.696 1.00 94.81 100 LEU A N 1
ATOM 799 C CA . LEU A 1 100 ? -5.068 -4.056 -19.645 1.00 94.81 100 LEU A CA 1
ATOM 800 C C . LEU A 1 100 ? -4.842 -5.497 -19.170 1.00 94.81 100 LEU A C 1
ATOM 802 O O . LEU A 1 100 ? -4.879 -6.420 -19.979 1.00 94.81 100 LEU A O 1
ATOM 806 N N . THR A 1 101 ? -4.556 -5.686 -17.881 1.00 92.31 101 THR A N 1
ATOM 807 C CA . THR A 1 101 ? -4.057 -6.965 -17.353 1.00 92.31 101 THR A CA 1
ATOM 808 C C . THR A 1 101 ? -5.118 -7.789 -16.635 1.00 92.31 101 THR A C 1
ATOM 810 O O . THR A 1 101 ? -4.909 -8.981 -16.419 1.00 92.31 101 THR A O 1
ATOM 813 N N . GLY A 1 102 ? -6.223 -7.163 -16.219 1.00 92.69 102 GLY A N 1
ATOM 814 C CA . GLY A 1 102 ? -7.192 -7.745 -15.289 1.00 92.69 102 GLY A CA 1
ATOM 815 C C . GLY A 1 102 ? -6.660 -7.898 -13.857 1.00 92.69 102 GLY A C 1
ATOM 816 O O . GLY A 1 102 ? -7.374 -8.411 -12.996 1.00 92.69 102 GLY A O 1
ATOM 817 N N . ALA A 1 103 ? -5.421 -7.474 -13.583 1.00 92.81 103 ALA A N 1
ATOM 818 C CA . ALA A 1 103 ? -4.807 -7.552 -12.265 1.00 92.81 103 ALA A CA 1
ATOM 819 C C . ALA A 1 103 ? -5.126 -6.311 -11.421 1.00 92.81 103 ALA A C 1
ATOM 821 O O . ALA A 1 103 ? -5.475 -5.244 -11.927 1.00 92.81 103 ALA A O 1
ATOM 822 N N . GLN A 1 104 ? -4.967 -6.447 -10.108 1.00 90.25 104 GLN A N 1
ATOM 823 C CA . GLN A 1 104 ? -5.089 -5.339 -9.168 1.00 90.25 104 GLN A CA 1
ATOM 824 C C . GLN A 1 104 ? -3.707 -4.805 -8.796 1.00 90.25 104 GLN A C 1
ATOM 826 O O . GLN A 1 104 ? -2.771 -5.573 -8.589 1.00 90.25 104 GLN A O 1
ATOM 831 N N . TYR A 1 105 ? -3.607 -3.490 -8.628 1.00 94.12 105 TYR A N 1
ATOM 832 C CA . TYR A 1 105 ? -2.422 -2.816 -8.104 1.00 94.12 105 TYR A CA 1
ATOM 833 C C . TYR A 1 105 ? -2.867 -1.798 -7.055 1.00 94.12 105 TYR A C 1
ATOM 835 O O . TYR A 1 105 ? -3.812 -1.053 -7.301 1.00 94.12 105 TYR A O 1
ATOM 843 N N . ASN A 1 106 ? -2.190 -1.755 -5.912 1.00 91.31 106 ASN A N 1
ATOM 844 C CA . ASN A 1 106 ? -2.483 -0.823 -4.812 1.00 91.31 106 ASN A CA 1
ATOM 845 C C . ASN A 1 106 ? -1.246 -0.013 -4.384 1.00 91.31 106 ASN A C 1
ATOM 847 O O . ASN A 1 106 ? -1.284 0.737 -3.411 1.00 91.31 106 ASN A O 1
ATOM 851 N N . TYR A 1 107 ? -0.132 -0.190 -5.096 1.00 93.62 107 TYR A N 1
ATOM 852 C CA . TYR A 1 107 ? 1.164 0.358 -4.736 1.00 93.62 107 TYR A CA 1
ATOM 853 C C . TYR A 1 107 ? 2.017 0.634 -5.974 1.00 93.62 107 TYR A C 1
ATOM 855 O O . TYR A 1 107 ? 2.060 -0.186 -6.894 1.00 93.62 107 TYR A O 1
ATOM 863 N N . VAL A 1 108 ? 2.763 1.743 -5.971 1.00 96.81 108 VAL A N 1
ATOM 864 C CA . VAL A 1 108 ? 3.828 2.032 -6.941 1.00 96.81 108 VAL A CA 1
ATOM 865 C C . VAL A 1 108 ? 5.071 2.592 -6.263 1.00 96.81 108 VAL A C 1
ATOM 867 O O . VAL A 1 108 ? 5.005 3.497 -5.428 1.00 96.81 108 VAL A O 1
ATOM 870 N N . VAL A 1 109 ? 6.237 2.110 -6.699 1.00 95.31 109 VAL A N 1
ATOM 871 C CA . VAL A 1 109 ? 7.508 2.811 -6.475 1.00 95.31 109 VAL A CA 1
ATOM 872 C C . VAL A 1 109 ? 7.860 3.614 -7.713 1.00 95.31 109 VAL A C 1
ATOM 874 O O . VAL A 1 109 ? 8.039 3.058 -8.797 1.00 95.31 109 VAL A O 1
ATOM 877 N N . VAL A 1 110 ? 8.038 4.916 -7.527 1.00 97.25 110 VAL A N 1
ATOM 878 C CA . VAL A 1 110 ? 8.595 5.828 -8.523 1.00 97.25 110 VAL A CA 1
ATOM 879 C C . VAL A 1 110 ? 10.086 5.971 -8.244 1.00 97.25 110 VAL A C 1
ATOM 881 O O . VAL A 1 110 ? 10.480 6.448 -7.181 1.00 97.25 110 VAL A O 1
ATOM 884 N N . GLN A 1 111 ? 10.938 5.544 -9.172 1.00 95.75 111 GLN A N 1
ATOM 885 C CA . GLN A 1 111 ? 12.393 5.536 -8.999 1.00 95.75 111 GLN A CA 1
ATOM 886 C C . GLN A 1 111 ? 13.064 6.408 -10.051 1.00 95.75 111 GLN A C 1
ATOM 888 O O . GLN A 1 111 ? 12.793 6.243 -11.237 1.00 95.75 111 GLN A O 1
ATOM 893 N N . ARG A 1 112 ? 13.999 7.264 -9.635 1.00 95.81 112 ARG A N 1
ATOM 894 C CA . ARG A 1 112 ? 14.824 8.066 -10.544 1.00 95.81 112 ARG A CA 1
ATOM 895 C C . ARG A 1 112 ? 16.265 7.585 -10.515 1.00 95.81 112 ARG A C 1
ATOM 897 O O . ARG A 1 112 ? 16.931 7.615 -9.477 1.00 95.81 112 ARG A O 1
ATOM 904 N N . TYR A 1 113 ? 16.741 7.164 -11.677 1.00 95.31 113 TYR A N 1
ATOM 905 C CA . TYR A 1 113 ? 18.139 6.868 -11.948 1.00 95.31 113 TYR A CA 1
ATOM 906 C C . TYR A 1 113 ? 18.735 8.117 -12.599 1.00 95.31 113 TYR A C 1
ATOM 908 O O . TYR A 1 113 ? 18.263 8.497 -13.667 1.00 95.31 113 TYR A O 1
ATOM 916 N N . PRO A 1 114 ? 19.720 8.791 -11.979 1.00 94.06 114 PRO A N 1
ATOM 917 C CA . PRO A 1 114 ? 20.257 10.034 -12.531 1.00 94.06 114 PRO A CA 1
ATOM 918 C C . PRO A 1 114 ? 21.067 9.811 -13.813 1.00 94.06 114 PRO A C 1
ATOM 920 O O . PRO A 1 114 ? 21.184 10.732 -14.607 1.00 94.06 114 PRO A O 1
ATOM 923 N N . SER A 1 115 ? 21.631 8.612 -13.984 1.00 95.25 115 SER A N 1
ATOM 924 C CA . SER A 1 115 ? 22.360 8.181 -15.176 1.00 95.25 115 SER A CA 1
ATOM 925 C C . SER A 1 115 ? 22.547 6.659 -15.180 1.00 95.25 115 SER A C 1
ATOM 927 O O . SER A 1 115 ? 22.171 5.947 -14.236 1.00 95.25 115 SER A O 1
ATOM 929 N N . GLY A 1 116 ? 23.192 6.167 -16.230 1.00 95.88 116 GLY A N 1
ATOM 930 C CA . GLY A 1 116 ? 23.654 4.802 -16.428 1.00 95.88 116 GLY A CA 1
ATOM 931 C C . GLY A 1 116 ? 24.641 4.262 -15.393 1.00 95.88 116 GLY A C 1
ATOM 932 O O . GLY A 1 116 ? 24.699 3.058 -15.145 1.00 95.88 116 GLY A O 1
ATOM 933 N N . LYS A 1 117 ? 25.360 5.143 -14.685 1.00 95.56 117 LYS A N 1
ATOM 934 C CA . LYS A 1 117 ? 26.321 4.761 -13.627 1.00 95.56 117 LYS A CA 1
ATOM 935 C C . LYS A 1 117 ? 25.650 4.112 -12.410 1.00 95.56 117 LYS A C 1
ATOM 937 O O . LYS A 1 117 ? 26.311 3.462 -11.595 1.00 95.56 117 LYS A O 1
ATOM 942 N N . VAL A 1 118 ? 24.337 4.292 -12.284 1.00 93.12 118 VAL A N 1
ATOM 943 C CA . VAL A 1 118 ? 23.516 3.759 -11.201 1.00 93.12 118 VAL A CA 1
ATOM 944 C C . VAL A 1 118 ? 22.612 2.662 -11.747 1.00 93.12 118 VAL A C 1
ATOM 946 O O . VAL A 1 118 ? 21.900 2.864 -12.728 1.00 93.12 118 VAL A O 1
ATOM 949 N N . GLY A 1 119 ? 22.614 1.513 -11.079 1.00 93.56 119 GLY A N 1
ATOM 950 C CA . GLY A 1 119 ? 21.730 0.382 -11.356 1.00 93.56 119 GLY A CA 1
ATOM 951 C C . GLY A 1 119 ? 21.134 -0.165 -10.061 1.00 93.56 119 GLY A C 1
ATOM 952 O O . GLY A 1 119 ? 21.278 0.445 -8.996 1.00 93.56 119 GLY A O 1
ATOM 953 N N . ILE A 1 120 ? 20.495 -1.327 -10.142 1.00 94.12 120 ILE A N 1
ATOM 954 C CA . ILE A 1 120 ? 20.092 -2.111 -8.969 1.00 94.12 120 ILE A CA 1
ATOM 955 C C . ILE A 1 120 ? 20.545 -3.552 -9.150 1.00 94.12 120 ILE A C 1
ATOM 957 O O . ILE A 1 120 ? 20.301 -4.150 -10.195 1.00 94.12 120 ILE A O 1
ATOM 961 N N . SER A 1 121 ? 21.213 -4.089 -8.129 1.00 94.12 121 SER A N 1
ATOM 962 C CA . SER A 1 121 ? 21.675 -5.475 -8.105 1.00 94.12 121 SER A CA 1
ATOM 963 C C . SER A 1 121 ? 20.509 -6.467 -8.217 1.00 94.12 121 SER A C 1
ATOM 965 O O . SER A 1 121 ? 19.382 -6.121 -7.858 1.00 94.12 121 SER A O 1
ATOM 967 N N . PRO A 1 122 ? 20.766 -7.708 -8.665 1.00 95.31 122 PRO A N 1
ATOM 968 C CA . PRO A 1 122 ? 19.742 -8.743 -8.752 1.00 95.31 122 PRO A CA 1
ATOM 969 C C . PRO A 1 122 ? 18.960 -8.917 -7.445 1.00 95.31 122 PRO A C 1
ATOM 971 O O . PRO A 1 122 ? 19.549 -9.114 -6.381 1.00 95.31 122 PRO A O 1
ATOM 974 N N . HIS A 1 123 ? 17.634 -8.828 -7.528 1.00 93.19 123 HIS A N 1
ATOM 975 C CA . HIS A 1 123 ? 16.723 -8.940 -6.390 1.00 93.19 123 HIS A CA 1
ATOM 976 C C . HIS A 1 123 ? 15.366 -9.519 -6.806 1.00 93.19 123 HIS A C 1
ATOM 978 O O . HIS A 1 123 ? 15.084 -9.701 -7.987 1.00 93.19 123 HIS A O 1
ATOM 984 N N . ARG A 1 124 ? 14.547 -9.831 -5.800 1.00 91.69 124 ARG A N 1
ATOM 985 C CA . ARG A 1 124 ? 13.113 -10.103 -5.933 1.00 91.69 124 ARG A CA 1
ATOM 986 C C . ARG A 1 124 ? 12.369 -9.007 -5.193 1.00 91.69 124 ARG A C 1
ATOM 988 O O . ARG A 1 124 ? 12.871 -8.536 -4.167 1.00 91.69 124 ARG A O 1
ATOM 995 N N . ASP A 1 125 ? 11.184 -8.670 -5.670 1.00 90.69 125 ASP A N 1
ATOM 996 C CA . ASP A 1 125 ? 10.279 -7.772 -4.962 1.00 90.69 125 ASP A CA 1
ATOM 997 C C . ASP A 1 125 ? 9.607 -8.582 -3.857 1.00 90.69 125 ASP A C 1
ATOM 999 O O . ASP A 1 125 ? 8.721 -9.387 -4.125 1.00 90.69 125 ASP A O 1
ATOM 1003 N N . LYS A 1 126 ? 10.102 -8.463 -2.624 1.00 83.56 126 LYS A N 1
ATOM 1004 C CA . LYS A 1 126 ? 9.647 -9.292 -1.492 1.00 83.56 126 LYS A CA 1
ATOM 1005 C C . LYS A 1 126 ? 8.412 -8.716 -0.811 1.00 83.56 126 LYS A C 1
ATOM 1007 O O . LYS A 1 126 ? 7.719 -9.430 -0.103 1.00 83.56 126 LYS A O 1
ATOM 1012 N N . GLU A 1 127 ? 8.182 -7.424 -1.000 1.00 75.62 127 GLU A N 1
ATOM 1013 C CA . GLU A 1 127 ? 7.081 -6.661 -0.422 1.00 75.62 127 GLU A CA 1
ATOM 1014 C C . GLU A 1 127 ? 5.723 -6.929 -1.090 1.00 75.62 127 GLU A C 1
ATOM 1016 O O . GLU A 1 127 ? 4.698 -6.488 -0.580 1.00 75.62 127 GLU A O 1
ATOM 1021 N N . MET A 1 128 ? 5.695 -7.616 -2.235 1.00 85.50 128 MET A N 1
ATOM 1022 C CA . MET A 1 128 ? 4.454 -7.898 -2.957 1.00 85.50 128 MET A CA 1
ATOM 1023 C C . MET A 1 128 ? 3.748 -9.153 -2.438 1.00 85.50 128 MET A C 1
ATOM 1025 O O . MET A 1 128 ? 4.380 -10.087 -1.943 1.00 85.50 128 MET A O 1
ATOM 1029 N N . LYS A 1 129 ? 2.437 -9.222 -2.663 1.00 85.81 129 LYS A N 1
ATOM 1030 C CA . LYS A 1 129 ? 1.664 -10.447 -2.481 1.00 85.81 129 LYS A CA 1
ATOM 1031 C C . LYS A 1 129 ? 2.101 -11.495 -3.505 1.00 85.81 129 LYS A C 1
ATOM 1033 O O . LYS A 1 129 ? 2.064 -11.241 -4.712 1.00 85.81 129 LYS A O 1
ATOM 1038 N N . SER A 1 130 ? 2.488 -12.678 -3.033 1.00 87.00 130 SER A N 1
ATOM 1039 C CA . SER A 1 130 ? 2.825 -13.799 -3.919 1.00 87.00 130 SER A CA 1
ATOM 1040 C C . SER A 1 130 ? 1.636 -14.149 -4.824 1.00 87.00 130 SER A C 1
ATOM 1042 O O . SER A 1 130 ? 0.477 -14.024 -4.424 1.00 87.00 130 SER A O 1
ATOM 1044 N N . GLY A 1 131 ? 1.920 -14.549 -6.064 1.00 90.94 131 GLY A N 1
ATOM 1045 C CA . GLY A 1 131 ? 0.887 -14.852 -7.057 1.00 90.94 131 GLY A CA 1
ATOM 1046 C C . GLY A 1 131 ? 0.236 -13.632 -7.719 1.00 90.94 131 GLY A C 1
ATOM 1047 O O . GLY A 1 131 ? -0.774 -13.798 -8.394 1.00 90.94 131 GLY A O 1
ATOM 1048 N N . THR A 1 132 ? 0.791 -12.426 -7.559 1.00 94.19 132 THR A N 1
ATOM 1049 C CA . THR A 1 132 ? 0.309 -11.213 -8.248 1.00 94.19 132 THR A CA 1
ATOM 1050 C C . THR A 1 132 ? 1.299 -10.713 -9.303 1.00 94.19 132 THR A C 1
ATOM 1052 O O . THR A 1 132 ? 2.450 -11.149 -9.344 1.00 94.19 132 THR A O 1
ATOM 1055 N N . ASP A 1 133 ? 0.845 -9.819 -10.182 1.00 97.19 133 ASP A N 1
ATOM 1056 C CA . ASP A 1 133 ? 1.663 -9.244 -11.254 1.00 97.19 133 ASP A CA 1
ATOM 1057 C C . ASP A 1 133 ? 2.554 -8.097 -10.743 1.00 97.19 133 ASP A C 1
ATOM 1059 O O . ASP A 1 133 ? 2.150 -7.302 -9.890 1.00 97.19 133 ASP A O 1
ATOM 1063 N N . ILE A 1 134 ? 3.735 -7.938 -11.349 1.00 98.12 134 ILE A N 1
ATOM 1064 C CA . ILE A 1 134 ? 4.525 -6.697 -11.272 1.00 98.12 134 ILE A CA 1
ATOM 1065 C C . ILE A 1 134 ? 4.466 -6.010 -12.631 1.00 98.12 134 ILE A C 1
ATOM 1067 O O . ILE A 1 134 ? 4.865 -6.610 -13.626 1.00 98.12 134 ILE A O 1
ATOM 1071 N N . ALA A 1 135 ? 4.041 -4.748 -12.675 1.00 98.56 135 ALA A N 1
ATOM 1072 C CA . ALA A 1 135 ? 4.001 -3.956 -13.903 1.00 98.56 135 ALA A CA 1
ATOM 1073 C C . ALA A 1 135 ? 4.997 -2.792 -13.837 1.00 98.56 135 ALA A C 1
ATOM 1075 O O . ALA A 1 135 ? 4.916 -1.936 -12.955 1.00 98.56 135 ALA A O 1
ATOM 1076 N N . GLY A 1 136 ? 5.949 -2.749 -14.768 1.00 98.44 136 GLY A N 1
ATOM 1077 C CA . GLY A 1 136 ? 7.006 -1.748 -14.800 1.00 98.44 136 GLY A CA 1
ATOM 1078 C C . GLY A 1 136 ? 6.989 -0.881 -16.052 1.00 98.44 136 GLY A C 1
ATOM 1079 O O . GLY A 1 136 ? 7.132 -1.401 -17.152 1.00 98.44 136 GLY A O 1
ATOM 1080 N N . ILE A 1 137 ? 6.891 0.440 -15.885 1.00 98.81 137 ILE A N 1
ATOM 1081 C CA . ILE A 1 137 ? 6.972 1.424 -16.975 1.00 98.81 137 ILE A CA 1
ATOM 1082 C C . ILE A 1 137 ? 8.320 2.141 -16.929 1.00 98.81 137 ILE A C 1
ATOM 1084 O O . ILE A 1 137 ? 8.813 2.505 -15.855 1.00 98.81 137 ILE A O 1
ATOM 1088 N N . SER A 1 138 ? 8.918 2.350 -18.100 1.00 98.62 138 SER A N 1
ATOM 1089 C CA . SER A 1 138 ? 10.199 3.041 -18.273 1.00 98.62 138 SER A CA 1
ATOM 1090 C C . SER A 1 138 ? 10.010 4.364 -19.005 1.00 98.62 138 SER A C 1
ATOM 1092 O O . SER A 1 138 ? 9.311 4.414 -20.011 1.00 98.62 138 SER A O 1
ATOM 1094 N N . LEU A 1 139 ? 10.631 5.437 -18.517 1.00 98.75 139 LEU A N 1
ATOM 1095 C CA . LEU A 1 139 ? 10.511 6.780 -19.082 1.00 98.75 139 LEU A CA 1
ATOM 1096 C C . LEU A 1 139 ? 11.889 7.409 -19.303 1.00 98.75 139 LEU A C 1
ATOM 1098 O O . LEU A 1 139 ? 12.765 7.320 -18.436 1.00 98.75 139 LEU A O 1
ATOM 1102 N N . ASN A 1 140 ? 12.017 8.120 -20.423 1.00 98.56 140 ASN A N 1
ATOM 1103 C CA . ASN A 1 140 ? 13.223 8.802 -20.889 1.00 98.56 140 ASN A CA 1
ATOM 1104 C C . ASN A 1 140 ? 14.348 7.833 -21.296 1.00 98.56 140 ASN A C 1
ATOM 1106 O O . ASN A 1 140 ? 14.212 7.163 -22.317 1.00 98.56 140 ASN A O 1
ATOM 1110 N N . ALA A 1 141 ? 15.452 7.744 -20.551 1.00 98.06 141 ALA A N 1
ATOM 1111 C CA . ALA A 1 141 ? 16.606 6.961 -20.990 1.00 98.06 141 ALA A CA 1
ATOM 1112 C C . ALA A 1 141 ? 16.319 5.447 -21.037 1.00 98.06 141 ALA A C 1
ATOM 1114 O O . ALA A 1 141 ? 15.855 4.861 -20.050 1.00 98.06 141 ALA A O 1
ATOM 1115 N N . THR A 1 142 ? 16.659 4.806 -22.160 1.00 98.56 142 THR A N 1
ATOM 1116 C CA . THR A 1 142 ? 16.614 3.343 -22.306 1.00 98.56 142 THR A CA 1
ATOM 1117 C C . THR A 1 142 ? 17.623 2.691 -21.371 1.00 98.56 142 THR A C 1
ATOM 1119 O O . THR A 1 142 ? 18.769 3.128 -21.293 1.00 98.56 142 THR A O 1
ATOM 1122 N N . ARG A 1 143 ? 17.200 1.641 -20.661 1.00 98.19 143 ARG A N 1
ATOM 1123 C CA . ARG A 1 143 ? 18.057 0.849 -19.765 1.00 98.19 143 ARG A CA 1
ATOM 1124 C C . ARG A 1 143 ? 17.737 -0.632 -19.866 1.00 98.19 143 ARG A C 1
ATOM 1126 O O . ARG A 1 143 ? 16.590 -0.987 -20.131 1.00 98.19 143 ARG A O 1
ATOM 1133 N N . THR A 1 144 ? 18.713 -1.492 -19.606 1.00 98.56 144 THR A N 1
ATOM 1134 C CA . THR A 1 144 ? 18.506 -2.943 -19.702 1.00 98.56 144 THR A CA 1
ATOM 1135 C C . THR A 1 144 ? 17.936 -3.529 -18.405 1.00 98.56 144 THR A C 1
ATOM 1137 O O . THR A 1 144 ? 18.560 -3.439 -17.343 1.00 98.56 144 THR A O 1
ATOM 1140 N N . LEU A 1 145 ? 16.760 -4.162 -18.496 1.00 98.56 145 LEU A N 1
ATOM 1141 C CA . LEU A 1 145 ? 16.236 -5.080 -17.481 1.00 98.56 145 LEU A CA 1
ATOM 1142 C C . LEU A 1 145 ? 16.826 -6.466 -17.712 1.00 98.56 145 LEU A C 1
ATOM 1144 O O . LEU A 1 145 ? 16.628 -7.048 -18.777 1.00 98.56 145 LEU A O 1
ATOM 1148 N N . THR A 1 146 ? 17.479 -7.018 -16.696 1.00 98.62 146 THR A N 1
ATOM 1149 C CA . THR A 1 146 ? 18.048 -8.367 -16.763 1.00 98.62 146 THR A CA 1
ATOM 1150 C C . THR A 1 146 ? 17.377 -9.269 -15.739 1.00 98.62 146 THR A C 1
ATOM 1152 O O . THR A 1 146 ? 17.476 -9.005 -14.538 1.00 98.62 146 THR A O 1
ATOM 1155 N N . LEU A 1 147 ? 16.730 -10.341 -16.210 1.00 98.50 147 LEU A N 1
ATOM 1156 C CA . LEU A 1 147 ? 16.209 -11.439 -15.396 1.00 98.50 147 LEU A CA 1
ATOM 1157 C C . LEU A 1 147 ? 17.211 -12.590 -15.404 1.00 98.50 147 LEU A C 1
ATOM 1159 O O . LEU A 1 147 ? 17.580 -13.091 -16.463 1.00 98.50 147 LEU A O 1
ATOM 1163 N N . THR A 1 148 ? 17.658 -13.009 -14.225 1.00 98.00 148 THR A N 1
ATOM 1164 C CA . THR A 1 148 ? 18.659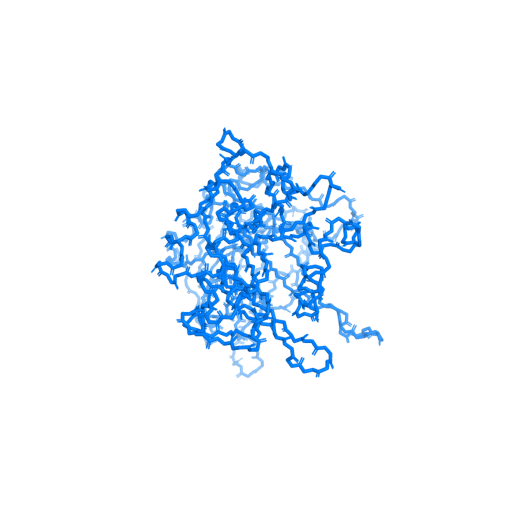 -14.069 -14.055 1.00 98.00 148 THR A CA 1
ATOM 1165 C C . THR A 1 148 ? 18.033 -15.273 -13.348 1.00 98.00 148 THR A C 1
ATOM 1167 O O . THR A 1 148 ? 17.413 -15.089 -12.291 1.00 98.00 148 THR A O 1
ATOM 1170 N N . PRO A 1 149 ? 18.180 -16.491 -13.900 1.00 97.06 149 PRO A N 1
ATOM 1171 C CA . PRO A 1 149 ? 17.650 -17.694 -13.282 1.00 97.06 149 PRO A CA 1
ATOM 1172 C C . PRO A 1 149 ? 18.498 -18.118 -12.075 1.00 97.06 149 PRO A C 1
ATOM 1174 O O . PRO A 1 149 ? 19.679 -17.767 -11.969 1.00 97.06 149 PRO A O 1
ATOM 1177 N N . PRO A 1 150 ? 17.937 -18.913 -11.154 1.00 93.44 150 PRO A N 1
ATOM 1178 C CA . PRO A 1 150 ? 18.725 -19.615 -10.159 1.00 93.44 150 PRO A CA 1
ATOM 1179 C C . PRO A 1 150 ? 19.542 -20.729 -10.834 1.00 93.44 150 PRO A C 1
ATOM 1181 O O . PRO A 1 150 ? 19.139 -21.279 -11.852 1.00 93.44 150 PRO A O 1
ATOM 1184 N N . LYS A 1 151 ? 20.671 -21.123 -10.229 1.00 93.19 151 LYS A N 1
ATOM 1185 C CA . LYS A 1 151 ? 21.644 -22.066 -10.827 1.00 93.19 151 LYS A CA 1
ATOM 1186 C C . LYS A 1 151 ? 21.075 -23.422 -11.273 1.00 93.19 151 LYS A C 1
ATOM 1188 O O . LYS A 1 151 ? 21.705 -24.092 -12.080 1.00 93.19 151 LYS A O 1
ATOM 1193 N N . TRP A 1 152 ? 19.955 -23.857 -10.698 1.00 92.50 152 TRP A N 1
ATOM 1194 C CA . TRP A 1 152 ? 19.325 -25.144 -11.007 1.00 92.50 152 TRP A CA 1
ATOM 1195 C C . TRP A 1 152 ? 18.357 -25.077 -12.198 1.00 92.50 152 TRP A C 1
ATOM 1197 O O . TRP A 1 152 ? 17.928 -26.127 -12.664 1.00 92.50 152 TRP A O 1
ATOM 1207 N N . ILE A 1 153 ? 18.034 -23.880 -12.702 1.00 91.19 153 ILE A N 1
ATOM 1208 C CA . ILE A 1 153 ? 17.333 -23.703 -13.976 1.00 91.19 153 ILE A CA 1
ATOM 1209 C C . ILE A 1 153 ? 18.408 -23.533 -15.064 1.00 91.19 153 ILE A C 1
ATOM 1211 O O . ILE A 1 153 ? 19.161 -22.557 -15.005 1.00 91.19 153 ILE A O 1
ATOM 1215 N N . PRO A 1 154 ? 18.515 -24.443 -16.053 1.00 92.50 154 PRO A N 1
ATOM 1216 C CA . PRO A 1 154 ? 19.559 -24.424 -17.081 1.00 92.50 154 PRO A CA 1
ATOM 1217 C C . PRO A 1 154 ? 19.256 -23.414 -18.205 1.00 92.50 154 PRO A C 1
ATOM 1219 O O . PRO A 1 154 ? 19.407 -23.713 -19.386 1.00 92.50 154 PRO A O 1
ATOM 1222 N N . GLU A 1 155 ? 18.814 -22.214 -17.836 1.00 93.44 155 GLU A N 1
ATOM 1223 C CA . GLU A 1 155 ? 18.474 -21.128 -18.753 1.00 93.44 155 GLU A CA 1
ATOM 1224 C C . GLU A 1 155 ? 19.516 -20.010 -18.679 1.00 93.44 155 GLU A C 1
ATOM 1226 O O . GLU A 1 155 ? 20.171 -19.791 -17.659 1.00 93.44 155 GLU A O 1
ATOM 1231 N N . SER A 1 156 ? 19.655 -19.257 -19.767 1.00 95.81 156 SER A N 1
ATOM 1232 C CA . SER A 1 156 ? 20.444 -18.020 -19.761 1.00 95.81 156 SER A CA 1
ATOM 1233 C C . SER A 1 156 ? 19.656 -16.865 -19.134 1.00 95.81 156 SER A C 1
ATOM 1235 O O . SER A 1 156 ? 18.427 -16.914 -19.034 1.00 95.81 156 SER A O 1
ATOM 1237 N N . SER A 1 157 ? 20.339 -15.785 -18.747 1.00 97.38 157 SER A N 1
ATOM 1238 C CA . SER A 1 157 ? 19.647 -14.547 -18.375 1.00 97.38 157 SER A CA 1
ATOM 1239 C C . SER A 1 157 ? 18.865 -13.979 -19.564 1.00 97.38 157 SER A C 1
ATOM 1241 O O . SER A 1 157 ? 19.337 -13.991 -20.702 1.00 97.38 157 SER A O 1
ATOM 1243 N N . LEU A 1 158 ? 17.668 -13.459 -19.302 1.00 98.06 158 LEU A N 1
ATOM 1244 C CA . LEU A 1 158 ? 16.873 -12.704 -20.267 1.00 98.06 158 LEU A CA 1
ATOM 1245 C C . LEU A 1 158 ? 17.179 -11.212 -20.100 1.00 98.06 158 LEU A C 1
ATOM 1247 O O . LEU A 1 158 ? 17.127 -10.699 -18.984 1.00 98.06 158 LEU A O 1
ATOM 1251 N N . ARG A 1 159 ? 17.491 -10.521 -21.198 1.00 98.31 159 ARG A N 1
ATOM 1252 C CA . ARG A 1 159 ? 17.799 -9.084 -21.227 1.00 98.31 159 ARG A CA 1
ATOM 1253 C C . ARG A 1 159 ? 16.767 -8.369 -22.090 1.00 98.31 159 ARG A C 1
ATOM 1255 O O . ARG A 1 159 ? 16.599 -8.742 -23.246 1.00 98.31 159 ARG A O 1
ATOM 1262 N N . ILE A 1 160 ? 16.100 -7.357 -21.541 1.00 98.25 160 ILE A N 1
ATOM 1263 C CA . ILE A 1 160 ? 15.051 -6.590 -22.224 1.00 98.25 160 ILE A CA 1
ATOM 1264 C C . ILE A 1 160 ? 15.427 -5.100 -22.195 1.00 98.25 160 ILE A C 1
ATOM 1266 O O . ILE A 1 160 ? 15.572 -4.537 -21.103 1.00 98.25 160 ILE A O 1
ATOM 1270 N N . PRO A 1 161 ? 15.588 -4.434 -23.355 1.00 98.19 161 PRO A N 1
ATOM 1271 C CA . PRO A 1 161 ? 15.815 -2.994 -23.406 1.00 98.19 161 PRO A CA 1
ATOM 1272 C C . PRO A 1 161 ? 14.518 -2.241 -23.078 1.00 98.19 161 PRO A C 1
ATOM 1274 O O . PRO A 1 161 ? 13.543 -2.278 -23.825 1.00 98.19 161 PRO A O 1
ATOM 1277 N N . LEU A 1 162 ? 14.506 -1.524 -21.957 1.00 98.50 162 LEU A N 1
ATOM 1278 C CA . LEU A 1 162 ? 13.353 -0.751 -21.505 1.00 98.50 162 LEU A CA 1
ATOM 1279 C C . LEU A 1 162 ? 13.357 0.656 -22.111 1.00 98.50 162 LEU A C 1
ATOM 1281 O O . LEU A 1 162 ? 13.773 1.618 -21.456 1.00 98.50 162 LEU A O 1
ATOM 1285 N N . VAL A 1 163 ? 12.894 0.772 -23.356 1.00 98.31 163 VAL A N 1
ATOM 1286 C CA . VAL A 1 163 ? 12.745 2.057 -24.064 1.00 98.31 163 VAL A CA 1
ATOM 1287 C C . VAL A 1 163 ? 11.709 2.975 -23.399 1.00 98.31 163 VAL A C 1
ATOM 1289 O O . VAL A 1 163 ? 10.858 2.511 -22.635 1.00 98.31 163 VAL A O 1
ATOM 1292 N N . SER A 1 164 ? 11.770 4.283 -23.664 1.00 98.62 164 SER A N 1
ATOM 1293 C CA . SER A 1 164 ? 10.789 5.241 -23.130 1.00 98.62 164 SER A CA 1
ATOM 1294 C C . SER A 1 164 ? 9.365 4.880 -23.563 1.00 98.62 164 SER A C 1
ATOM 1296 O O . SER A 1 164 ? 9.118 4.639 -24.740 1.00 98.62 164 SER A O 1
ATOM 1298 N N . GLY A 1 165 ? 8.434 4.848 -22.611 1.00 98.56 165 GLY A N 1
ATOM 1299 C CA . GLY A 1 165 ? 7.039 4.465 -22.833 1.00 98.56 165 GLY A CA 1
ATOM 1300 C C . GLY A 1 165 ? 6.787 2.956 -22.856 1.00 98.56 165 GLY A C 1
ATOM 1301 O O . GLY A 1 165 ? 5.638 2.542 -23.012 1.00 98.56 165 GLY A O 1
ATOM 1302 N N . SER A 1 166 ? 7.821 2.128 -22.674 1.00 98.75 166 SER A N 1
ATOM 1303 C CA . SER A 1 166 ? 7.647 0.677 -22.599 1.00 98.75 166 SER A CA 1
ATOM 1304 C C . SER A 1 166 ? 7.053 0.226 -21.266 1.00 98.75 166 SER A C 1
ATOM 1306 O O . SER A 1 166 ? 7.287 0.842 -20.222 1.00 98.75 166 SER A O 1
ATOM 1308 N N . LEU A 1 167 ? 6.316 -0.883 -21.316 1.00 98.81 167 LEU A N 1
ATOM 1309 C CA . LEU A 1 167 ? 5.776 -1.609 -20.170 1.00 98.81 167 LEU A CA 1
ATOM 1310 C C . LEU A 1 167 ? 6.296 -3.048 -20.200 1.00 98.81 167 LEU A C 1
ATOM 1312 O O . LEU A 1 167 ? 6.192 -3.716 -21.226 1.00 98.81 167 LEU A O 1
ATOM 1316 N N . TYR A 1 168 ? 6.795 -3.544 -19.073 1.00 98.69 168 TYR A N 1
ATOM 1317 C CA . TYR A 1 168 ? 6.963 -4.976 -18.837 1.00 98.69 168 TYR A CA 1
ATOM 1318 C C . TYR A 1 168 ? 6.013 -5.442 -17.734 1.00 98.69 168 TYR A C 1
ATOM 1320 O O . TYR A 1 168 ? 5.756 -4.707 -16.781 1.00 98.69 168 TYR A O 1
ATOM 1328 N N . ILE A 1 169 ? 5.528 -6.675 -17.839 1.00 98.62 169 ILE A N 1
ATOM 1329 C CA . ILE A 1 169 ? 4.713 -7.333 -16.822 1.00 98.62 169 ILE A CA 1
ATOM 1330 C C . ILE A 1 169 ? 5.399 -8.640 -16.455 1.00 98.62 169 ILE A C 1
ATOM 1332 O O . ILE A 1 169 ? 5.555 -9.517 -17.301 1.00 98.62 169 ILE A O 1
ATOM 1336 N N . LEU A 1 170 ? 5.814 -8.771 -15.198 1.00 98.19 170 LEU A N 1
ATOM 1337 C CA . LEU A 1 170 ? 6.295 -10.036 -14.654 1.00 98.19 170 LEU A CA 1
ATOM 1338 C C . LEU A 1 170 ? 5.086 -10.792 -14.110 1.00 98.19 170 LEU A C 1
ATOM 1340 O O . LEU A 1 170 ? 4.540 -10.414 -13.072 1.00 98.19 170 LEU A O 1
ATOM 1344 N N . LYS A 1 171 ? 4.670 -11.844 -14.816 1.00 97.81 171 LYS A N 1
ATOM 1345 C CA . LYS A 1 171 ? 3.580 -12.721 -14.380 1.00 97.81 171 LYS A CA 1
ATOM 1346 C C . LYS A 1 171 ? 4.101 -13.746 -13.362 1.00 97.81 171 LYS A C 1
ATOM 1348 O O . LYS A 1 171 ? 5.267 -14.157 -13.458 1.00 97.81 171 LYS A O 1
ATOM 1353 N N . PRO A 1 172 ? 3.278 -14.216 -12.410 1.00 95.38 172 PRO A N 1
ATOM 1354 C CA . PRO A 1 172 ? 3.628 -15.357 -11.569 1.00 95.38 172 PRO A CA 1
ATOM 1355 C C . PRO A 1 172 ? 3.991 -16.598 -12.409 1.00 95.38 172 PRO A C 1
ATOM 1357 O O . PRO A 1 172 ? 3.381 -16.819 -13.455 1.00 95.38 172 PRO A O 1
ATOM 1360 N N . PRO A 1 173 ? 4.961 -17.426 -11.981 1.00 95.31 173 PRO A N 1
ATOM 1361 C CA . PRO A 1 173 ? 5.736 -17.334 -10.741 1.00 95.31 173 PRO A CA 1
ATOM 1362 C C . PRO A 1 173 ? 7.103 -16.635 -10.933 1.00 95.31 173 PRO A C 1
ATOM 1364 O O . PRO A 1 173 ? 8.061 -16.933 -10.219 1.00 95.31 173 PRO A O 1
ATOM 1367 N N . THR A 1 174 ? 7.241 -15.724 -11.910 1.00 97.06 174 THR A N 1
ATOM 1368 C CA . THR A 1 174 ? 8.547 -15.158 -12.316 1.00 97.06 174 THR A CA 1
ATOM 1369 C C . THR A 1 174 ? 9.312 -14.537 -11.152 1.00 97.06 174 THR A C 1
ATOM 1371 O O . THR A 1 174 ? 10.470 -14.885 -10.938 1.00 97.06 174 THR A O 1
ATOM 1374 N N . ASN A 1 175 ? 8.680 -13.661 -10.363 1.00 96.00 175 ASN A N 1
ATOM 1375 C CA . ASN A 1 175 ? 9.337 -13.007 -9.225 1.00 96.00 175 ASN A CA 1
ATOM 1376 C C . ASN A 1 175 ? 9.692 -13.987 -8.092 1.00 96.00 175 ASN A C 1
ATOM 1378 O O . ASN A 1 175 ? 10.584 -13.695 -7.302 1.00 96.00 175 ASN A O 1
ATOM 1382 N N . ASP A 1 176 ? 9.057 -15.160 -8.018 1.00 92.88 176 ASP A N 1
ATOM 1383 C CA . ASP A 1 176 ? 9.373 -16.166 -7.000 1.00 92.88 176 ASP A CA 1
ATOM 1384 C C . ASP A 1 176 ? 10.670 -16.919 -7.335 1.00 92.88 176 ASP A C 1
ATOM 1386 O O . ASP A 1 176 ? 11.431 -17.290 -6.434 1.00 92.88 176 ASP A O 1
ATOM 1390 N N . HIS A 1 177 ? 10.961 -17.108 -8.625 1.00 94.25 177 HIS A N 1
ATOM 1391 C CA . HIS A 1 177 ? 12.069 -17.944 -9.091 1.00 94.25 177 HIS A CA 1
ATOM 1392 C C . HIS A 1 177 ? 13.236 -17.168 -9.696 1.00 94.25 177 HIS A C 1
ATOM 1394 O O . HIS A 1 177 ? 14.385 -17.549 -9.477 1.00 94.25 177 HIS A O 1
ATOM 1400 N N . TRP A 1 178 ? 12.963 -16.082 -10.412 1.00 97.38 178 TRP A N 1
ATOM 1401 C CA . TRP A 1 178 ? 13.960 -15.287 -11.117 1.00 97.38 178 TRP A CA 1
ATOM 1402 C C . TRP A 1 178 ? 14.252 -13.994 -10.360 1.00 97.38 178 TRP A C 1
ATOM 1404 O O . TRP A 1 178 ? 13.359 -13.351 -9.811 1.00 97.38 178 TRP A O 1
ATOM 1414 N N . VAL A 1 179 ? 15.523 -13.595 -10.339 1.00 97.56 179 VAL A N 1
ATOM 1415 C CA . VAL A 1 179 ? 15.930 -12.285 -9.815 1.00 97.56 179 VAL A CA 1
ATOM 1416 C C . VAL A 1 179 ? 16.036 -11.294 -10.964 1.00 97.56 179 VAL A C 1
ATOM 1418 O O . VAL A 1 179 ? 16.518 -11.646 -12.039 1.00 97.56 179 VAL A O 1
ATOM 1421 N N . HIS A 1 180 ? 15.632 -10.047 -10.743 1.00 97.56 180 HIS A N 1
ATOM 1422 C CA . HIS A 1 180 ? 15.717 -8.992 -11.745 1.00 97.56 180 HIS A CA 1
ATOM 1423 C C . HIS A 1 180 ? 16.644 -7.853 -11.303 1.00 97.56 180 HIS A C 1
ATOM 1425 O O . HIS A 1 180 ? 16.886 -7.627 -10.115 1.00 97.56 180 HIS A O 1
ATOM 1431 N N . SER A 1 181 ? 17.217 -7.152 -12.278 1.00 97.69 181 SER A N 1
ATOM 1432 C CA . SER A 1 181 ? 18.178 -6.063 -12.072 1.00 97.69 181 SER A CA 1
ATOM 1433 C C . SER A 1 181 ? 18.085 -5.024 -13.181 1.00 97.69 181 SER A C 1
ATOM 1435 O O . SER A 1 181 ? 17.607 -5.324 -14.273 1.00 97.69 181 SER A O 1
ATOM 1437 N N . ILE A 1 182 ? 18.575 -3.816 -12.898 1.00 97.88 182 ILE A N 1
ATOM 1438 C CA . ILE A 1 182 ? 18.884 -2.815 -13.925 1.00 97.88 182 ILE A CA 1
ATOM 1439 C C . ILE A 1 182 ? 20.403 -2.701 -13.987 1.00 97.88 182 ILE A C 1
ATOM 1441 O O . ILE A 1 182 ? 21.028 -2.338 -12.981 1.00 97.88 182 ILE A O 1
ATOM 1445 N N . GLU A 1 183 ? 20.981 -3.034 -15.139 1.00 94.31 183 GLU A N 1
ATOM 1446 C CA . GLU A 1 183 ? 22.435 -3.059 -15.342 1.00 94.31 183 GLU A CA 1
ATOM 1447 C C . GLU A 1 183 ? 23.053 -1.672 -15.203 1.00 94.31 183 GLU A C 1
ATOM 1449 O O . GLU A 1 183 ? 22.372 -0.675 -15.400 1.00 94.31 183 GLU A O 1
ATOM 1454 N N . LYS A 1 184 ? 24.342 -1.580 -14.863 1.00 96.44 184 LYS A N 1
ATOM 1455 C CA . LYS A 1 184 ? 25.074 -0.312 -14.980 1.00 96.44 184 LYS A CA 1
ATOM 1456 C C . LYS A 1 184 ? 25.547 -0.166 -16.422 1.00 96.44 184 LYS A C 1
ATOM 1458 O O . LYS A 1 184 ? 26.236 -1.046 -16.917 1.00 96.44 184 LYS A O 1
ATOM 1463 N N . GLU A 1 185 ? 25.219 0.963 -17.026 1.00 97.25 185 GLU A N 1
ATOM 1464 C CA . GLU A 1 185 ? 25.464 1.294 -18.435 1.00 97.25 185 GLU A CA 1
ATOM 1465 C C . GLU A 1 185 ? 26.116 2.691 -18.470 1.00 97.25 185 GLU A C 1
ATOM 1467 O O . GLU A 1 185 ? 25.429 3.671 -18.743 1.00 97.25 185 GLU A O 1
ATOM 1472 N N . PRO A 1 186 ? 27.384 2.856 -18.022 1.00 95.94 186 PRO A N 1
ATOM 1473 C CA . PRO A 1 186 ? 27.993 4.162 -17.719 1.00 95.94 186 PRO A CA 1
ATOM 1474 C C . PRO A 1 186 ? 27.965 5.199 -18.850 1.00 95.94 186 PRO A C 1
ATOM 1476 O O . PRO A 1 186 ? 28.067 6.393 -18.564 1.00 95.94 186 PRO A O 1
ATOM 1479 N N . GLU A 1 187 ? 27.848 4.734 -20.090 1.00 97.06 187 GLU A N 1
ATOM 1480 C CA . GLU A 1 187 ? 27.661 5.498 -21.322 1.00 97.06 187 GLU A CA 1
ATOM 1481 C C . GLU A 1 187 ? 26.313 6.227 -21.409 1.00 97.06 187 GLU A C 1
ATOM 1483 O O . GLU A 1 187 ? 26.231 7.255 -22.074 1.00 97.06 187 GLU A O 1
ATOM 1488 N N . VAL A 1 188 ? 25.275 5.760 -20.708 1.00 97.31 188 VAL A N 1
ATOM 1489 C CA . VAL A 1 188 ? 23.975 6.440 -20.652 1.00 97.31 188 VAL A CA 1
ATOM 1490 C C . VAL A 1 188 ? 24.070 7.632 -19.702 1.00 97.31 188 VAL A C 1
ATOM 1492 O O . VAL A 1 188 ? 24.171 7.475 -18.478 1.00 97.31 188 VAL A O 1
ATOM 1495 N N . THR A 1 189 ? 24.034 8.844 -20.251 1.00 96.12 189 THR A N 1
ATOM 1496 C CA . THR A 1 189 ? 24.157 10.091 -19.483 1.00 96.12 189 THR A CA 1
ATOM 1497 C C . THR A 1 189 ? 22.821 10.639 -19.001 1.00 96.12 189 THR A C 1
ATOM 1499 O O . THR A 1 189 ? 22.779 11.370 -18.011 1.00 96.12 189 THR A O 1
ATOM 1502 N N . GLU A 1 190 ? 21.731 10.251 -19.652 1.00 96.50 190 GLU A N 1
ATOM 1503 C CA . GLU A 1 190 ? 20.391 10.760 -19.410 1.00 96.50 190 GLU A CA 1
ATOM 1504 C C . GLU A 1 190 ? 19.725 10.051 -18.217 1.00 96.50 190 GLU A C 1
ATOM 1506 O O . GLU A 1 190 ? 19.955 8.862 -17.959 1.00 96.50 190 GLU A O 1
ATOM 1511 N N . PRO A 1 191 ? 18.856 10.755 -17.474 1.00 96.50 191 PRO A N 1
ATOM 1512 C CA . PRO A 1 191 ? 18.111 10.155 -16.379 1.00 96.50 191 PRO A CA 1
ATOM 1513 C C . PRO A 1 191 ? 16.990 9.233 -16.878 1.00 96.50 191 PRO A C 1
ATOM 1515 O O . PRO A 1 191 ? 16.398 9.442 -17.935 1.00 96.50 191 PRO A O 1
ATOM 1518 N N . ARG A 1 192 ? 16.627 8.251 -16.053 1.00 97.75 192 ARG A N 1
ATOM 1519 C CA . ARG A 1 192 ? 15.467 7.373 -16.262 1.00 97.75 192 ARG A CA 1
ATOM 1520 C C . ARG A 1 192 ? 14.534 7.451 -15.065 1.00 97.75 192 ARG A C 1
ATOM 1522 O O . ARG A 1 192 ? 14.991 7.302 -13.927 1.00 97.75 192 ARG A O 1
ATOM 1529 N N . ILE A 1 193 ? 13.236 7.589 -15.322 1.00 98.50 193 ILE A N 1
ATOM 1530 C CA . ILE A 1 193 ? 12.198 7.356 -14.311 1.00 98.50 193 ILE A CA 1
ATOM 1531 C C . ILE A 1 193 ? 11.579 5.979 -14.554 1.00 98.50 193 ILE A C 1
ATOM 1533 O O . ILE A 1 193 ? 11.267 5.610 -15.683 1.00 98.50 193 ILE A O 1
ATOM 1537 N N . SER A 1 194 ? 11.439 5.203 -13.483 1.00 98.25 194 SER A N 1
ATOM 1538 C CA . SER A 1 194 ? 10.775 3.902 -13.475 1.00 98.25 194 SER A CA 1
ATOM 1539 C C . SER A 1 194 ? 9.544 3.978 -12.590 1.00 98.25 194 SER A C 1
ATOM 1541 O O . SER A 1 194 ? 9.651 4.436 -11.452 1.00 98.25 194 SER A O 1
ATOM 1543 N N . LEU A 1 195 ? 8.420 3.470 -13.079 1.00 98.62 195 LEU A N 1
ATOM 1544 C CA . LEU A 1 195 ? 7.235 3.186 -12.272 1.00 98.62 195 LEU A CA 1
ATOM 1545 C C . LEU A 1 195 ? 7.142 1.678 -12.113 1.00 98.62 195 LEU A C 1
ATOM 1547 O O . LEU A 1 195 ? 7.183 0.983 -13.121 1.00 98.62 195 LEU A O 1
ATOM 1551 N N . THR A 1 196 ? 7.046 1.169 -10.890 1.00 98.12 196 THR A N 1
ATOM 1552 C CA . THR A 1 196 ? 6.872 -0.270 -10.644 1.00 98.12 196 THR A CA 1
ATOM 1553 C C . THR A 1 196 ? 5.644 -0.478 -9.774 1.00 98.12 196 THR A C 1
ATOM 1555 O O . THR A 1 196 ? 5.693 -0.225 -8.569 1.00 98.12 196 THR A O 1
ATOM 1558 N N . TYR A 1 197 ? 4.548 -0.887 -10.409 1.00 98.06 197 TYR A N 1
ATOM 1559 C CA . TYR A 1 197 ? 3.255 -1.162 -9.797 1.00 98.06 197 TYR A CA 1
ATOM 1560 C C . TYR A 1 197 ? 3.190 -2.597 -9.294 1.00 98.06 197 TYR A C 1
ATOM 1562 O O . TYR A 1 197 ? 3.646 -3.524 -9.970 1.00 98.06 197 TYR A O 1
ATOM 1570 N N . ARG A 1 198 ? 2.616 -2.770 -8.104 1.00 95.69 198 ARG A N 1
ATOM 1571 C CA . ARG A 1 198 ? 2.477 -4.062 -7.426 1.00 95.69 198 ARG A CA 1
ATOM 1572 C C . ARG A 1 198 ? 1.162 -4.119 -6.663 1.00 95.69 198 ARG A C 1
ATOM 1574 O O . ARG A 1 198 ? 0.562 -3.085 -6.356 1.00 95.69 198 ARG A O 1
ATOM 1581 N N . TYR A 1 199 ? 0.766 -5.334 -6.312 1.00 92.69 199 TYR A N 1
ATOM 1582 C CA . TYR A 1 199 ? -0.182 -5.561 -5.237 1.00 92.69 199 TYR A CA 1
ATOM 1583 C C . TYR A 1 199 ? 0.588 -5.938 -3.976 1.00 92.69 199 TYR A C 1
ATOM 1585 O O . TYR A 1 199 ? 1.248 -6.976 -3.919 1.00 92.69 199 TYR A O 1
ATOM 1593 N N . ILE A 1 200 ? 0.533 -5.083 -2.967 1.00 87.56 200 ILE A N 1
ATOM 1594 C CA . ILE A 1 200 ? 1.017 -5.395 -1.628 1.00 87.56 200 ILE A CA 1
ATOM 1595 C C . ILE A 1 200 ? -0.144 -6.003 -0.865 1.00 87.56 200 ILE A C 1
ATOM 1597 O O . ILE A 1 200 ? -1.261 -5.484 -0.908 1.00 87.56 200 ILE A O 1
ATOM 1601 N N . GLU A 1 201 ? 0.115 -7.109 -0.172 1.00 76.06 201 GLU A N 1
ATOM 1602 C CA . GLU A 1 201 ? -0.844 -7.603 0.801 1.00 76.06 201 GLU A CA 1
ATOM 1603 C C . GLU A 1 201 ? -0.940 -6.552 1.898 1.00 76.06 201 GLU A C 1
ATOM 1605 O O . GLU A 1 201 ? -0.056 -6.412 2.741 1.00 76.06 201 GLU A O 1
ATOM 1610 N N . VAL A 1 202 ? -1.998 -5.748 1.831 1.00 67.19 202 VAL A N 1
ATOM 1611 C CA . VAL A 1 202 ? -2.415 -4.958 2.976 1.00 67.19 202 VAL A CA 1
ATOM 1612 C C . VAL A 1 202 ? -2.669 -6.020 4.023 1.00 67.19 202 VAL A C 1
ATOM 1614 O O . VAL A 1 202 ? -3.543 -6.867 3.813 1.00 67.19 202 VAL A O 1
ATOM 1617 N N . SER A 1 203 ? -1.872 -6.046 5.098 1.00 52.09 203 SER A N 1
ATOM 1618 C CA . SER A 1 203 ? -2.334 -6.738 6.288 1.00 52.09 203 SER A CA 1
ATOM 1619 C C . SER A 1 203 ? -3.716 -6.157 6.496 1.00 52.09 203 SER A C 1
ATOM 1621 O O . SER A 1 203 ? -3.849 -4.942 6.648 1.00 52.09 203 SER A O 1
ATOM 1623 N N . GLN A 1 204 ? -4.755 -6.974 6.305 1.00 40.22 204 GLN A N 1
ATOM 1624 C CA . GLN A 1 204 ? -6.087 -6.543 6.656 1.00 40.22 204 GLN A CA 1
ATOM 1625 C C . GLN A 1 204 ? -5.961 -6.288 8.147 1.00 40.22 204 GLN A C 1
ATOM 1627 O O . GLN A 1 204 ? -6.043 -7.201 8.965 1.00 40.22 204 GLN A O 1
ATOM 1632 N N . SER A 1 205 ? -5.684 -5.037 8.506 1.00 43.44 205 SER A N 1
ATOM 1633 C CA . SER A 1 205 ? -6.221 -4.498 9.715 1.00 43.44 205 SER A CA 1
ATOM 1634 C C . SER A 1 205 ? -7.695 -4.788 9.495 1.00 43.44 205 SER A C 1
ATOM 1636 O O . SER A 1 205 ? -8.302 -4.362 8.506 1.00 43.44 205 SER A O 1
ATOM 1638 N N . LEU A 1 206 ? -8.196 -5.749 10.269 1.00 40.97 206 LEU A N 1
ATOM 1639 C CA . LEU A 1 206 ? -9.576 -6.178 10.159 1.00 40.97 206 LEU A CA 1
ATOM 1640 C C . LEU A 1 206 ? -10.459 -4.915 10.134 1.00 40.97 206 LEU A C 1
ATOM 1642 O O . LEU A 1 206 ? -9.993 -3.857 10.575 1.00 40.97 206 LEU A O 1
ATOM 1646 N N . PRO A 1 207 ? -11.719 -4.956 9.666 1.00 42.78 207 PRO A N 1
ATOM 1647 C CA . PRO A 1 207 ? -12.659 -3.878 9.962 1.00 42.78 207 PRO A CA 1
ATOM 1648 C C . PRO A 1 207 ? -12.402 -3.371 11.381 1.00 42.78 207 PRO A C 1
ATOM 1650 O O . PRO A 1 207 ? -12.170 -4.182 12.266 1.00 42.78 207 PRO A O 1
ATOM 1653 N N . ILE A 1 208 ? -12.310 -2.069 11.613 1.00 46.69 208 ILE A N 1
ATOM 1654 C CA . ILE A 1 208 ? -11.934 -1.520 12.927 1.00 46.69 208 ILE A CA 1
ATOM 1655 C C . ILE A 1 208 ? -12.709 -2.203 14.089 1.00 46.69 208 ILE A C 1
ATOM 1657 O O . ILE A 1 208 ? -12.157 -2.480 15.153 1.00 46.69 208 ILE A O 1
ATOM 1661 N N . SER A 1 209 ? -13.975 -2.557 13.845 1.00 41.41 209 SER A N 1
ATOM 1662 C CA . SER A 1 209 ? -14.839 -3.354 14.726 1.00 41.41 209 SER A CA 1
ATOM 1663 C C . SER A 1 209 ? -14.295 -4.765 15.020 1.00 41.41 209 SER A C 1
ATOM 1665 O O . SER A 1 209 ? -14.403 -5.280 16.132 1.00 41.41 209 SER A O 1
ATOM 1667 N N . GLN A 1 210 ? -13.668 -5.386 14.030 1.00 43.94 210 GLN A N 1
ATOM 1668 C CA . GLN A 1 210 ? -12.922 -6.632 14.123 1.00 43.94 210 GLN A CA 1
ATOM 1669 C C . GLN A 1 210 ? -11.487 -6.479 14.692 1.00 43.94 210 GLN A C 1
ATOM 1671 O O . GLN A 1 210 ? -10.980 -7.401 15.328 1.00 43.94 210 GLN A O 1
ATOM 1676 N N . GLN A 1 211 ? -10.833 -5.317 14.544 1.00 47.53 211 GLN A N 1
ATOM 1677 C CA . GLN A 1 211 ? -9.565 -5.035 15.241 1.00 47.53 211 GLN A CA 1
ATOM 1678 C C . GLN A 1 211 ? -9.788 -4.987 16.749 1.00 47.53 211 GLN A C 1
ATOM 1680 O O . GLN A 1 211 ? -9.118 -5.703 17.482 1.00 47.53 211 GLN A O 1
ATOM 1685 N N . ILE A 1 212 ? -10.785 -4.232 17.223 1.00 47.41 212 ILE A N 1
ATOM 1686 C CA . ILE A 1 212 ? -11.093 -4.151 18.659 1.00 47.41 212 ILE A CA 1
ATOM 1687 C C . ILE A 1 212 ? -11.396 -5.551 19.247 1.00 47.41 212 ILE A C 1
ATOM 1689 O O . ILE A 1 212 ? -11.056 -5.827 20.396 1.00 47.41 212 ILE A O 1
ATOM 1693 N N . THR A 1 213 ? -11.978 -6.468 18.468 1.00 46.72 213 THR A N 1
ATOM 1694 C CA . THR A 1 213 ? -12.278 -7.837 18.924 1.00 46.72 213 THR A CA 1
ATOM 1695 C C . THR A 1 213 ? -11.047 -8.746 19.027 1.00 46.72 213 THR A C 1
ATOM 1697 O O . THR A 1 213 ? -11.052 -9.645 19.865 1.00 46.72 213 THR A O 1
ATOM 1700 N N . GLN A 1 214 ? -9.963 -8.507 18.279 1.00 42.44 214 GLN A N 1
ATOM 1701 C CA . GLN A 1 214 ? -8.724 -9.291 18.421 1.00 42.44 214 GLN A CA 1
ATOM 1702 C C . GLN A 1 214 ? -7.980 -9.037 19.741 1.00 42.44 214 GLN A C 1
ATOM 1704 O O . GLN A 1 214 ? -7.249 -9.908 20.209 1.00 42.44 214 GLN A O 1
ATOM 1709 N N . PHE A 1 215 ? -8.183 -7.875 20.365 1.00 43.25 215 PHE A N 1
ATOM 1710 C CA . PHE A 1 215 ? -7.419 -7.446 21.543 1.00 43.25 215 PHE A CA 1
ATOM 1711 C C . PHE A 1 215 ? -8.127 -7.700 22.876 1.00 43.25 215 PHE A C 1
ATOM 1713 O O . PHE A 1 215 ? -7.617 -7.317 23.931 1.00 43.25 215 PHE A O 1
ATOM 1720 N N . LEU A 1 216 ? -9.304 -8.327 22.869 1.00 48.25 216 LEU A N 1
ATOM 1721 C CA . LEU A 1 216 ? -10.143 -8.458 24.056 1.00 48.25 216 LEU A CA 1
ATOM 1722 C C . LEU A 1 216 ? -10.473 -9.925 24.322 1.00 48.25 216 LEU A C 1
ATOM 1724 O O . LEU A 1 216 ? -10.784 -10.689 23.417 1.00 48.25 216 LEU A O 1
ATOM 1728 N N . ALA A 1 217 ? -10.453 -10.323 25.596 1.00 47.66 217 ALA A N 1
ATOM 1729 C CA . ALA A 1 217 ? -11.114 -11.548 26.028 1.00 47.66 217 ALA A CA 1
ATOM 1730 C C . ALA A 1 217 ? -12.627 -11.315 25.926 1.00 47.66 217 ALA A C 1
ATOM 1732 O O . ALA A 1 217 ? -13.269 -10.915 26.901 1.00 47.66 217 ALA A O 1
ATOM 1733 N N . LEU A 1 218 ? -13.148 -11.458 24.709 1.00 58.62 218 LEU A N 1
ATOM 1734 C CA . LEU A 1 218 ? -14.530 -11.163 24.383 1.00 58.62 218 LEU A CA 1
ATOM 1735 C C . LEU A 1 218 ? -15.452 -12.077 25.158 1.00 58.62 218 LEU A C 1
ATOM 1737 O O . LEU A 1 218 ? -15.264 -13.292 25.228 1.00 58.62 218 LEU A O 1
ATOM 1741 N N . VAL A 1 219 ? -16.461 -11.451 25.730 1.00 65.00 219 VAL A N 1
ATOM 1742 C CA . VAL A 1 219 ? -17.579 -12.141 26.335 1.00 65.00 219 VAL A CA 1
ATOM 1743 C C . VAL A 1 219 ? -18.697 -12.179 25.292 1.00 65.00 219 VAL A C 1
ATOM 1745 O O . VAL A 1 219 ? -18.893 -11.174 24.601 1.00 65.00 219 VAL A O 1
ATOM 1748 N N . PRO A 1 220 ? -19.421 -13.300 25.124 1.00 74.00 220 PRO A N 1
ATOM 1749 C CA . PRO A 1 220 ? -20.597 -13.319 24.269 1.00 74.00 220 PRO A CA 1
ATOM 1750 C C . PRO A 1 220 ? -21.544 -12.185 24.663 1.00 74.00 220 PRO A C 1
ATOM 1752 O O . PRO A 1 220 ? -21.870 -12.026 25.838 1.00 74.00 220 PRO A O 1
ATOM 1755 N N . VAL A 1 221 ? -22.003 -11.401 23.686 1.00 79.62 221 VAL A N 1
ATOM 1756 C CA . VAL A 1 221 ? -22.942 -10.290 23.929 1.00 79.62 221 VAL A CA 1
ATOM 1757 C C . VAL A 1 221 ? -24.232 -10.791 24.591 1.00 79.62 221 VAL A C 1
ATOM 1759 O O . VAL A 1 221 ? -24.869 -10.049 25.333 1.00 79.62 221 VAL A O 1
ATOM 1762 N N . ASP A 1 222 ? -24.573 -12.069 24.400 1.00 81.31 222 ASP A N 1
ATOM 1763 C CA . ASP A 1 222 ? -25.685 -12.741 25.076 1.00 81.31 222 ASP A CA 1
ATOM 1764 C C . ASP A 1 222 ? -25.591 -12.703 26.613 1.00 81.31 222 ASP A C 1
ATOM 1766 O O . ASP A 1 222 ? -26.626 -12.685 27.278 1.00 81.31 222 ASP A O 1
ATOM 1770 N N . GLU A 1 223 ? -24.391 -12.581 27.196 1.00 83.12 223 GLU A N 1
ATOM 1771 C CA . GLU A 1 223 ? -24.234 -12.386 28.646 1.00 83.12 223 GLU A CA 1
ATOM 1772 C C . GLU A 1 223 ? -24.820 -11.053 29.140 1.00 83.12 223 GLU A C 1
ATOM 1774 O O . GLU A 1 223 ? -25.110 -10.914 30.325 1.00 83.12 223 GLU A O 1
ATOM 1779 N N . LEU A 1 224 ? -25.056 -10.064 28.266 1.00 85.31 224 LEU A N 1
ATOM 1780 C CA . LEU A 1 224 ? -25.757 -8.842 28.673 1.00 85.31 224 LEU A CA 1
ATOM 1781 C C . LEU A 1 224 ? -27.225 -9.092 29.030 1.00 85.31 224 LEU A C 1
ATOM 1783 O O . LEU A 1 224 ? -27.806 -8.324 29.796 1.00 85.31 224 LEU A O 1
ATOM 1787 N N . PHE A 1 225 ? -27.828 -10.140 28.474 1.00 88.00 225 PHE A N 1
ATOM 1788 C CA . PHE A 1 225 ? -29.255 -10.427 28.614 1.00 88.00 225 PHE A CA 1
ATOM 1789 C C . PHE A 1 225 ? -29.559 -11.347 29.801 1.00 88.00 225 PHE A C 1
ATOM 1791 O O . PHE A 1 225 ? -30.724 -11.576 30.119 1.00 88.00 225 PHE A O 1
ATOM 1798 N N . VAL A 1 226 ? -28.526 -11.865 30.471 1.00 88.62 226 VAL A N 1
ATOM 1799 C CA . VAL A 1 226 ? -28.651 -12.772 31.613 1.00 88.62 226 VAL A CA 1
ATOM 1800 C C . VAL A 1 226 ? -28.214 -12.051 32.884 1.00 88.62 226 VAL A C 1
ATOM 1802 O O . VAL A 1 226 ? -27.212 -11.342 32.909 1.00 88.62 226 VAL A O 1
ATOM 1805 N N . TYR A 1 227 ? -28.973 -12.214 33.967 1.00 90.12 227 TYR A N 1
ATOM 1806 C CA . TYR A 1 227 ? -28.586 -11.652 35.257 1.00 90.12 227 TYR A CA 1
ATOM 1807 C C . TYR A 1 227 ? -27.313 -12.323 35.791 1.00 90.12 227 TYR A C 1
ATOM 1809 O O . TYR A 1 227 ? -27.241 -13.547 35.917 1.00 90.12 227 TYR A O 1
ATOM 1817 N N . HIS A 1 228 ? -26.329 -11.505 36.170 1.00 84.94 228 HIS A N 1
ATOM 1818 C CA . HIS A 1 228 ? -25.063 -11.959 36.734 1.00 84.94 228 HIS A CA 1
ATOM 1819 C C . HIS A 1 228 ? -24.771 -11.228 38.056 1.00 84.94 228 HIS A C 1
ATOM 1821 O O . HIS A 1 228 ? -24.318 -10.085 38.027 1.00 84.94 228 HIS A O 1
ATOM 1827 N N . PRO A 1 229 ? -24.918 -11.873 39.233 1.00 85.44 229 PRO A N 1
ATOM 1828 C CA . PRO A 1 229 ? -24.765 -11.205 40.537 1.00 85.44 229 PRO A CA 1
ATOM 1829 C C . PRO A 1 229 ? -23.342 -10.684 40.806 1.00 85.44 229 PRO A C 1
ATOM 1831 O O . PRO A 1 229 ? -23.123 -9.834 41.675 1.00 85.44 229 PRO A O 1
ATOM 1834 N N . GLN A 1 230 ? -22.361 -11.207 40.065 1.00 86.12 230 GLN A N 1
ATOM 1835 C CA . GLN A 1 230 ? -20.961 -10.800 40.127 1.00 86.12 230 GLN A CA 1
ATOM 1836 C C . GLN A 1 230 ? -20.665 -9.545 39.295 1.00 86.12 230 GLN A C 1
ATOM 1838 O O . GLN A 1 230 ? -19.620 -8.938 39.510 1.00 86.12 230 GLN A O 1
ATOM 1843 N N . VAL A 1 231 ? -21.536 -9.142 38.364 1.00 87.50 231 VAL A N 1
ATOM 1844 C CA . VAL A 1 231 ? -21.382 -7.895 37.602 1.00 87.50 231 VAL A CA 1
ATOM 1845 C C . VAL A 1 231 ? -21.922 -6.755 38.460 1.00 87.50 231 VAL A C 1
ATOM 1847 O O . VAL A 1 231 ? -23.087 -6.757 38.837 1.00 87.50 231 VAL A O 1
ATOM 1850 N N . LYS A 1 232 ? -21.053 -5.810 38.835 1.00 86.50 232 LYS A N 1
ATOM 1851 C CA . LYS A 1 232 ? -21.422 -4.681 39.716 1.00 86.50 232 LYS A CA 1
ATOM 1852 C C . LYS A 1 232 ? -21.417 -3.329 39.021 1.00 86.50 232 LYS A C 1
ATOM 1854 O O . LYS A 1 232 ? -21.890 -2.359 39.602 1.00 86.50 232 LYS A O 1
ATOM 1859 N N . ARG A 1 233 ? -20.859 -3.258 37.814 1.00 88.06 233 ARG A N 1
ATOM 1860 C CA . ARG A 1 233 ? -20.872 -2.060 36.980 1.00 88.06 233 ARG A CA 1
ATOM 1861 C C . ARG A 1 233 ? -20.984 -2.466 35.523 1.00 88.06 233 ARG A C 1
ATOM 1863 O O . ARG A 1 233 ? -20.285 -3.391 35.093 1.00 88.06 233 ARG A O 1
ATOM 1870 N N . VAL A 1 234 ? -21.777 -1.725 34.774 1.00 90.31 234 VAL A N 1
ATOM 1871 C CA . VAL A 1 234 ? -21.794 -1.778 33.314 1.00 90.31 234 VAL A CA 1
ATOM 1872 C C . VAL A 1 234 ? -21.416 -0.415 32.755 1.00 90.31 234 VAL A C 1
ATOM 1874 O O . VAL A 1 234 ? -21.389 0.577 33.477 1.00 90.31 234 VAL A O 1
ATOM 1877 N N . GLY A 1 235 ? -21.092 -0.364 31.477 1.00 90.88 235 GLY A N 1
ATOM 1878 C CA . GLY A 1 235 ? -20.994 0.890 30.760 1.00 90.88 235 GLY A CA 1
ATOM 1879 C C . GLY A 1 235 ? -20.953 0.669 29.270 1.00 90.88 235 GLY A C 1
ATOM 1880 O O . GLY A 1 235 ? -20.674 -0.439 28.807 1.00 90.88 235 GLY A O 1
ATOM 1881 N N . VAL A 1 236 ? -21.257 1.717 28.520 1.00 91.88 236 VAL A N 1
ATOM 1882 C CA . VAL A 1 236 ? -21.173 1.725 27.069 1.00 91.88 236 VAL A CA 1
ATOM 1883 C C . VAL A 1 236 ? -20.268 2.848 26.595 1.00 91.88 236 VAL A C 1
ATOM 1885 O O . VAL A 1 236 ? -20.299 3.969 27.099 1.00 91.88 236 VAL A O 1
ATOM 1888 N N . ILE A 1 237 ? -19.468 2.532 25.586 1.00 91.69 237 ILE A N 1
ATOM 1889 C CA . ILE A 1 237 ? -18.685 3.490 24.819 1.00 91.69 237 ILE A CA 1
ATOM 1890 C C . ILE A 1 237 ? -19.219 3.412 23.390 1.00 91.69 237 ILE A C 1
ATOM 1892 O O . ILE A 1 237 ? -18.842 2.506 22.634 1.00 91.69 237 ILE A O 1
ATOM 1896 N N . PRO A 1 238 ? -20.154 4.298 23.013 1.00 93.44 238 PRO A N 1
ATOM 1897 C CA . PRO A 1 238 ? -20.588 4.387 21.637 1.00 93.44 238 PRO A CA 1
ATOM 1898 C C . PRO A 1 238 ? -19.401 4.790 20.764 1.00 93.44 238 PRO A C 1
ATOM 1900 O O . PRO A 1 238 ? -18.603 5.651 21.139 1.00 93.44 238 PRO A O 1
ATOM 1903 N N . TYR A 1 239 ? -19.271 4.170 19.601 1.00 90.94 239 TYR A N 1
ATOM 1904 C CA . TYR A 1 239 ? -18.213 4.506 18.663 1.00 90.94 239 TYR A CA 1
ATOM 1905 C C . TYR A 1 239 ? -18.751 4.646 17.249 1.00 90.94 239 TYR A C 1
ATOM 1907 O O . TYR A 1 239 ? -19.715 3.987 16.866 1.00 90.94 239 TYR A O 1
ATOM 1915 N N . ALA A 1 240 ? -18.089 5.486 16.468 1.00 88.00 240 ALA A N 1
ATOM 1916 C CA . ALA A 1 240 ? -18.317 5.623 15.045 1.00 88.00 240 ALA A CA 1
ATOM 1917 C C . ALA A 1 240 ? -16.994 5.459 14.301 1.00 88.00 240 ALA A C 1
ATOM 1919 O O . ALA A 1 240 ? -15.921 5.769 14.826 1.00 88.00 240 ALA A O 1
ATOM 1920 N N . ILE A 1 241 ? -17.085 4.970 13.068 1.00 78.62 241 ILE A N 1
ATOM 1921 C CA . ILE A 1 241 ? -15.955 4.917 12.147 1.00 78.62 241 ILE A CA 1
ATOM 1922 C C . ILE A 1 241 ? -16.151 6.043 11.143 1.00 78.62 241 ILE A C 1
ATOM 1924 O O . ILE A 1 241 ? -17.141 6.056 10.413 1.00 78.62 241 ILE A O 1
ATOM 1928 N N . TYR A 1 242 ? -15.216 6.982 11.106 1.00 73.88 242 TYR A N 1
ATOM 1929 C CA . TYR A 1 242 ? -15.235 8.098 10.168 1.00 73.88 242 TYR A CA 1
ATOM 1930 C C . TYR A 1 242 ? -13.848 8.260 9.554 1.00 73.88 242 TYR A C 1
ATOM 1932 O O . TYR A 1 242 ? -12.855 8.210 10.269 1.00 73.88 242 TYR A O 1
ATOM 1940 N N . GLN A 1 243 ? -13.773 8.389 8.224 1.00 70.81 243 GLN A N 1
ATOM 1941 C CA . GLN A 1 243 ? -12.508 8.511 7.477 1.00 70.81 243 GLN A CA 1
ATOM 1942 C C . GLN A 1 243 ? -11.450 7.450 7.850 1.00 70.81 243 GLN A C 1
ATOM 1944 O O . GLN A 1 243 ? -10.260 7.736 7.910 1.00 70.81 243 GLN A O 1
ATOM 1949 N N . ASN A 1 244 ? -11.896 6.204 8.060 1.00 64.62 244 ASN A N 1
ATOM 1950 C CA . ASN A 1 244 ? -11.056 5.069 8.462 1.00 64.62 244 ASN A CA 1
ATOM 1951 C C . ASN A 1 244 ? -10.431 5.194 9.866 1.00 64.62 244 ASN A C 1
ATOM 1953 O O . ASN A 1 244 ? -9.408 4.575 10.153 1.00 64.62 244 ASN A O 1
ATOM 1957 N N . GLU A 1 245 ? -11.061 5.962 10.754 1.00 69.56 245 GLU A N 1
ATOM 1958 C CA . GLU A 1 245 ? -10.636 6.136 12.140 1.00 69.56 245 GLU A CA 1
ATOM 1959 C C . GLU A 1 245 ? -11.780 5.926 13.121 1.00 69.56 245 GLU A C 1
ATOM 1961 O O . GLU A 1 245 ? -12.947 6.154 12.795 1.00 69.56 245 GLU A O 1
ATOM 1966 N N . ILE A 1 246 ? -11.437 5.501 14.338 1.00 80.56 246 ILE A N 1
ATOM 1967 C CA . ILE A 1 246 ? -12.411 5.322 15.413 1.00 80.56 246 ILE A CA 1
ATOM 1968 C C . ILE A 1 246 ? -12.554 6.615 16.195 1.00 80.56 246 ILE A C 1
ATOM 1970 O O . ILE A 1 246 ? -11.574 7.145 16.728 1.00 80.56 246 ILE A O 1
ATOM 1974 N N . PHE A 1 247 ? -13.796 7.042 16.351 1.00 87.31 247 PHE A N 1
ATOM 1975 C CA . PHE A 1 247 ? -14.183 8.073 17.293 1.00 87.31 247 PHE A CA 1
ATOM 1976 C C . PHE A 1 247 ? -15.051 7.442 18.374 1.00 87.31 247 PHE A C 1
ATOM 1978 O O . PHE A 1 247 ? -15.981 6.697 18.072 1.00 87.31 247 PHE A O 1
ATOM 1985 N N . TRP A 1 248 ? -14.737 7.721 19.632 1.00 90.94 248 TRP A N 1
ATOM 1986 C CA . TRP A 1 248 ? -15.551 7.350 20.783 1.00 90.94 248 TRP A CA 1
ATOM 1987 C C . TRP A 1 248 ? -16.375 8.547 21.214 1.00 90.94 248 TRP A C 1
ATOM 1989 O O . TRP A 1 248 ? -15.838 9.644 21.364 1.00 90.94 248 TRP A O 1
ATOM 1999 N N . LEU A 1 249 ? -17.671 8.339 21.403 1.00 93.44 249 LEU A N 1
ATOM 2000 C CA . LEU A 1 249 ? -18.536 9.346 21.988 1.00 93.44 249 LEU A CA 1
ATOM 2001 C C . LEU A 1 249 ? -18.421 9.248 23.506 1.00 93.44 249 LEU A C 1
ATOM 2003 O O . LEU A 1 249 ? -18.690 8.195 24.082 1.00 93.44 249 LEU A O 1
ATOM 2007 N N . MET A 1 250 ? -18.021 10.345 24.137 1.00 92.06 250 MET A N 1
ATOM 2008 C CA . MET A 1 250 ? -17.709 10.406 25.561 1.00 92.06 250 MET A CA 1
ATOM 2009 C C . MET A 1 250 ? -18.551 11.478 26.244 1.00 92.06 250 MET A C 1
ATOM 2011 O O . MET A 1 250 ? -18.738 12.568 25.695 1.00 92.06 250 MET A O 1
ATOM 2015 N N . GLY A 1 251 ? -18.999 11.195 27.465 1.00 92.12 251 GLY A N 1
ATOM 2016 C CA . GLY A 1 251 ? -19.541 12.214 28.358 1.00 92.12 251 GLY A CA 1
ATOM 2017 C C . GLY A 1 251 ? -18.409 12.989 29.030 1.00 92.12 251 GLY A C 1
ATOM 2018 O O . GLY A 1 251 ? -17.448 12.394 29.514 1.00 92.12 251 GLY A O 1
ATOM 2019 N N . VAL A 1 252 ? -18.503 14.315 29.075 1.00 91.81 252 VAL A N 1
ATOM 2020 C CA . VAL A 1 252 ? -17.595 15.187 29.828 1.00 91.81 252 VAL A CA 1
ATOM 2021 C C . VAL A 1 252 ? -18.297 15.606 31.110 1.00 91.81 252 VAL A C 1
ATOM 2023 O O . VAL A 1 252 ? -19.281 16.339 31.070 1.00 91.81 252 VAL A O 1
ATOM 2026 N N . SER A 1 253 ? -17.791 15.166 32.254 1.00 89.19 253 SER A N 1
ATOM 2027 C CA . SER A 1 253 ? -18.294 15.586 33.565 1.00 89.19 253 SER A CA 1
ATOM 2028 C C . SER A 1 253 ? -18.002 17.058 33.864 1.00 89.19 253 SER A C 1
ATOM 2030 O O . SER A 1 253 ? -17.138 17.684 33.249 1.00 89.19 253 SER A O 1
ATOM 2032 N N . ASN A 1 254 ? -18.650 17.593 34.899 1.00 81.50 254 ASN A N 1
ATOM 2033 C CA . ASN A 1 254 ? -18.445 18.969 35.374 1.00 81.50 254 ASN A CA 1
ATOM 2034 C C . ASN A 1 254 ? -17.001 19.269 35.831 1.00 81.50 254 ASN A C 1
ATOM 2036 O O . ASN A 1 254 ? -16.602 20.426 35.910 1.00 81.50 254 ASN A O 1
ATOM 2040 N N . LEU A 1 255 ? -16.202 18.231 36.105 1.00 82.00 255 LEU A N 1
ATOM 2041 C CA . LEU A 1 255 ? -14.774 18.338 36.430 1.00 82.00 255 LEU A CA 1
ATOM 2042 C C . LEU 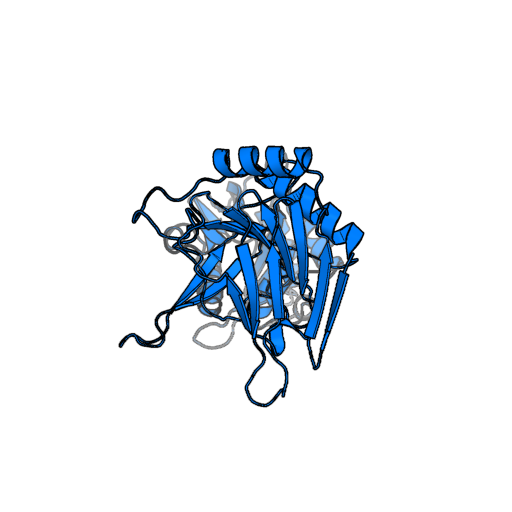A 1 255 ? -13.868 18.214 35.191 1.00 82.00 255 LEU A C 1
ATOM 2044 O O . LEU A 1 255 ? -12.659 18.047 35.331 1.00 82.00 255 LEU A O 1
ATOM 2048 N N . GLY A 1 256 ? -14.441 18.232 33.984 1.00 84.62 256 GLY A N 1
ATOM 2049 C CA . GLY A 1 256 ? -13.712 18.075 32.724 1.00 84.62 256 GLY A CA 1
ATOM 2050 C C . GLY A 1 256 ? -13.252 16.644 32.444 1.00 84.62 256 GLY A C 1
ATOM 2051 O O . GLY A 1 256 ? -12.439 16.433 31.545 1.00 84.62 256 GLY A O 1
ATOM 2052 N N . ARG A 1 257 ? -13.740 15.652 33.204 1.00 86.81 257 ARG A N 1
ATOM 2053 C CA . ARG A 1 257 ? -13.362 14.248 33.004 1.00 86.81 257 ARG A CA 1
ATOM 2054 C C . ARG A 1 257 ? -14.269 13.548 32.006 1.00 86.81 257 ARG A C 1
ATOM 2056 O O . ARG A 1 257 ? -15.483 13.584 32.180 1.00 86.81 257 ARG A O 1
ATOM 2063 N N . LEU A 1 258 ? -13.666 12.856 31.053 1.00 88.00 258 LEU A N 1
ATOM 2064 C CA . LEU A 1 258 ? -14.265 11.932 30.108 1.00 88.00 258 LEU A CA 1
ATOM 2065 C C . LEU A 1 258 ? -14.687 10.625 30.788 1.00 88.00 258 LEU A C 1
ATOM 2067 O O . LEU A 1 258 ? -13.900 9.985 31.496 1.00 88.00 258 LEU A O 1
ATOM 2071 N N . GLY A 1 259 ? -15.925 10.223 30.534 1.00 88.62 259 GLY A N 1
ATOM 2072 C CA . GLY A 1 259 ? -16.532 8.986 31.007 1.00 88.62 259 GLY A CA 1
ATOM 2073 C C . GLY A 1 259 ? -17.226 8.221 29.885 1.00 88.62 259 GLY A C 1
ATOM 2074 O O . GLY A 1 259 ? -17.639 8.799 28.876 1.00 88.62 259 GLY A O 1
ATOM 2075 N N . ASP A 1 260 ? -17.302 6.906 30.073 1.00 91.56 260 ASP A N 1
ATOM 2076 C CA . ASP A 1 260 ? -18.306 6.065 29.426 1.00 91.56 260 ASP A CA 1
ATOM 2077 C C . ASP A 1 260 ? -19.695 6.361 30.008 1.00 91.56 260 ASP A C 1
ATOM 2079 O O . ASP A 1 260 ? -19.773 6.957 31.077 1.00 91.56 260 ASP A O 1
ATOM 2083 N N . PHE A 1 261 ? -20.757 5.908 29.338 1.00 92.44 261 PHE A N 1
ATOM 2084 C CA . PHE A 1 261 ? -22.119 5.996 29.871 1.00 92.44 261 PHE A CA 1
ATOM 2085 C C . PHE A 1 261 ? -22.425 4.723 30.652 1.00 92.44 261 PHE A C 1
ATOM 2087 O O . PHE A 1 261 ? -22.592 3.657 30.046 1.00 92.44 261 PHE A O 1
ATOM 2094 N N . GLY A 1 262 ? -22.425 4.778 31.980 1.00 90.56 262 GLY A N 1
ATOM 2095 C CA . GLY A 1 262 ? -22.541 3.575 32.786 1.00 90.56 262 GLY A CA 1
ATOM 2096 C C . GLY A 1 262 ? -22.287 3.733 34.277 1.00 90.56 262 GLY A C 1
ATOM 2097 O O . GLY A 1 262 ? -21.284 4.300 34.721 1.00 90.56 262 GLY A O 1
ATOM 2098 N N . GLY A 1 263 ? -23.082 2.997 35.046 1.00 88.88 263 GLY A N 1
ATOM 2099 C CA . GLY A 1 263 ? -23.016 2.976 36.497 1.00 88.88 263 GLY A CA 1
ATOM 2100 C C . GLY A 1 263 ? -23.228 1.598 37.113 1.00 88.88 263 GLY A C 1
ATOM 2101 O O . GLY A 1 263 ? -22.876 0.548 36.555 1.00 88.88 263 GLY A O 1
ATOM 2102 N N . GLY A 1 264 ? -23.685 1.629 38.362 1.00 88.75 264 GLY A N 1
ATOM 2103 C CA . GLY A 1 264 ? -23.805 0.462 39.227 1.00 88.75 264 GLY A CA 1
ATOM 2104 C C . GLY A 1 264 ? -24.986 -0.425 38.847 1.00 88.75 264 GLY A C 1
ATOM 2105 O O . GLY A 1 264 ? -26.064 0.059 38.526 1.00 88.75 264 GLY A O 1
ATOM 2106 N N . SER A 1 265 ? -24.792 -1.741 38.923 1.00 87.62 265 SER A N 1
ATOM 2107 C CA . SER A 1 265 ? -25.867 -2.707 38.669 1.00 87.62 265 SER A CA 1
ATOM 2108 C C . SER A 1 265 ? -26.653 -3.013 39.940 1.00 87.62 265 SER A C 1
ATOM 2110 O O . SER A 1 265 ? -26.055 -3.343 40.971 1.00 87.62 265 SER A O 1
ATOM 2112 N N . ASN A 1 266 ? -27.983 -2.949 39.853 1.00 90.19 266 ASN A N 1
ATOM 2113 C CA . ASN A 1 266 ? -28.877 -3.292 40.955 1.00 90.19 266 ASN A CA 1
ATOM 2114 C C . ASN A 1 266 ? -29.051 -4.812 41.103 1.00 90.19 266 ASN A C 1
ATOM 2116 O O . ASN A 1 266 ? -28.786 -5.598 40.190 1.00 90.19 266 ASN A O 1
ATOM 2120 N N . GLU A 1 267 ? -29.508 -5.252 42.276 1.00 88.94 267 GLU A N 1
ATOM 2121 C CA . GLU A 1 267 ? -29.817 -6.664 42.505 1.00 88.94 267 GLU A CA 1
ATOM 2122 C C . GLU A 1 267 ? -30.992 -7.118 41.622 1.00 88.94 267 GLU A C 1
ATOM 2124 O O . GLU A 1 267 ? -32.024 -6.458 41.550 1.00 88.94 267 GLU A O 1
ATOM 2129 N N . GLY A 1 268 ? -30.815 -8.240 40.917 1.00 88.75 268 GLY A N 1
ATOM 2130 C CA . GLY A 1 268 ? -31.793 -8.778 39.962 1.00 88.75 268 GLY A CA 1
ATOM 2131 C C . GLY A 1 268 ? -31.832 -8.076 38.595 1.00 88.75 268 GLY A C 1
ATOM 2132 O O . GLY A 1 268 ? -32.519 -8.551 37.692 1.00 88.75 268 GLY A O 1
ATOM 2133 N N . GLU A 1 269 ? -31.086 -6.986 38.404 1.00 92.31 269 GLU A N 1
ATOM 2134 C CA . GLU A 1 269 ? -31.052 -6.227 37.150 1.00 92.31 269 GLU A CA 1
ATOM 2135 C C . GLU A 1 269 ? -30.079 -6.865 36.145 1.00 92.31 269 GLU A C 1
ATOM 2137 O O . GLU A 1 269 ? -28.891 -7.040 36.420 1.00 92.31 269 GLU A O 1
ATOM 2142 N N . THR A 1 270 ? -30.568 -7.221 34.952 1.00 93.44 270 THR A N 1
ATOM 2143 C CA . THR A 1 270 ? -29.686 -7.708 33.873 1.00 93.44 270 THR A CA 1
ATOM 2144 C C . THR A 1 270 ? -28.694 -6.618 33.438 1.00 93.44 270 THR A C 1
ATOM 2146 O O . THR A 1 270 ? -29.054 -5.436 33.455 1.00 93.44 270 THR A O 1
ATOM 2149 N N . PRO A 1 271 ? -27.477 -6.970 32.983 1.00 91.81 271 PRO A N 1
ATOM 2150 C CA . PRO A 1 271 ? -26.506 -5.979 32.529 1.00 91.81 271 PRO A CA 1
ATOM 2151 C C . PRO A 1 271 ? -27.032 -5.054 31.422 1.00 91.81 271 PRO A C 1
ATOM 2153 O O . PRO A 1 271 ? -26.722 -3.868 31.440 1.00 91.81 271 PRO A O 1
ATOM 2156 N N . ILE A 1 272 ? -27.851 -5.555 30.488 1.00 92.31 272 ILE A N 1
ATOM 2157 C CA . ILE A 1 272 ? -28.466 -4.726 29.441 1.00 92.31 272 ILE A CA 1
ATOM 2158 C C . ILE A 1 272 ? -29.476 -3.724 30.006 1.00 92.31 272 ILE A C 1
ATOM 2160 O O . ILE A 1 272 ? -29.494 -2.577 29.567 1.00 92.31 272 ILE A O 1
ATOM 2164 N N . ALA A 1 273 ? -30.300 -4.135 30.975 1.00 93.06 273 ALA A N 1
ATOM 2165 C CA . ALA A 1 273 ? -31.278 -3.249 31.603 1.00 93.06 273 ALA A CA 1
ATOM 2166 C C . ALA A 1 273 ? -30.573 -2.120 32.360 1.00 93.06 273 ALA A C 1
ATOM 2168 O O . ALA A 1 273 ? -30.903 -0.954 32.156 1.00 93.06 273 ALA A O 1
ATOM 2169 N N . CYS A 1 274 ? -29.539 -2.473 33.130 1.00 94.62 274 CYS A N 1
ATOM 2170 C CA . CYS A 1 274 ? -28.677 -1.508 33.800 1.00 94.62 274 CYS A CA 1
ATOM 2171 C C . CYS A 1 274 ? -28.032 -0.556 32.783 1.00 94.62 274 CYS A C 1
ATOM 2173 O O . CYS A 1 274 ? -28.152 0.654 32.914 1.00 94.62 274 CYS A O 1
ATOM 2175 N N . LEU A 1 275 ? -27.436 -1.081 31.710 1.00 94.12 275 LEU A N 1
ATOM 2176 C CA . LEU A 1 275 ? -26.747 -0.269 30.706 1.00 94.12 275 LEU A CA 1
ATOM 2177 C C . LEU A 1 275 ? -27.690 0.726 30.023 1.00 94.12 275 LEU A C 1
ATOM 2179 O O . LEU A 1 275 ? -27.337 1.889 29.879 1.00 94.12 275 LEU A O 1
ATOM 2183 N N . LEU A 1 276 ? -28.889 0.298 29.617 1.00 94.69 276 LEU A N 1
ATOM 2184 C CA . LEU A 1 276 ? -29.854 1.190 28.969 1.00 94.69 276 LEU A CA 1
ATOM 2185 C C . LEU A 1 276 ? -30.406 2.257 29.924 1.00 94.69 276 LEU A C 1
ATOM 2187 O O . LEU A 1 276 ? -30.667 3.368 29.470 1.00 94.69 276 LEU A O 1
ATOM 2191 N N . ARG A 1 277 ? -30.567 1.937 31.215 1.00 95.12 277 ARG A N 1
ATOM 2192 C CA . ARG A 1 277 ? -30.964 2.908 32.244 1.00 95.12 277 ARG A CA 1
ATOM 2193 C C . ARG A 1 277 ? -29.891 3.982 32.431 1.00 95.12 277 ARG A C 1
ATOM 2195 O O . ARG A 1 277 ? -30.201 5.161 32.338 1.00 95.12 277 ARG A O 1
ATOM 2202 N N . GLU A 1 278 ? -28.639 3.573 32.609 1.00 95.00 278 GLU A N 1
ATOM 2203 C CA . GLU A 1 278 ? -27.510 4.495 32.807 1.00 95.00 278 GLU A CA 1
ATOM 2204 C C . GLU A 1 278 ? -27.273 5.369 31.562 1.00 95.00 278 GLU A C 1
ATOM 2206 O O . GLU A 1 278 ? -27.031 6.565 31.671 1.00 95.00 278 GLU A O 1
ATOM 2211 N N . VAL A 1 279 ? -27.427 4.813 30.352 1.00 95.06 279 VAL A N 1
ATOM 2212 C CA . VAL A 1 279 ? -27.368 5.599 29.105 1.00 95.06 279 VAL A CA 1
ATOM 2213 C C . VAL A 1 279 ? -28.474 6.645 29.040 1.00 95.06 279 VAL A C 1
ATOM 2215 O O . VAL A 1 279 ? -28.208 7.772 28.628 1.00 95.06 279 VAL A O 1
ATOM 2218 N N . GLU A 1 280 ? -29.705 6.294 29.410 1.00 95.19 280 GLU A N 1
ATOM 2219 C CA . GLU A 1 280 ? -30.820 7.244 29.440 1.00 95.19 280 GLU A CA 1
ATOM 2220 C C . GLU A 1 280 ? -30.533 8.389 30.415 1.00 95.19 280 GLU A C 1
ATOM 2222 O O . GLU A 1 280 ? -30.665 9.553 30.037 1.00 95.19 280 GLU A O 1
ATOM 2227 N N . GLU A 1 281 ? -30.090 8.058 31.628 1.00 93.56 281 GLU A N 1
ATOM 2228 C CA . GLU A 1 281 ? -29.791 9.015 32.693 1.00 93.56 281 GLU A CA 1
ATOM 2229 C C . GLU A 1 281 ? -28.631 9.945 32.303 1.00 93.56 281 GLU A C 1
ATOM 2231 O O . GLU A 1 281 ? -28.798 11.167 32.276 1.00 93.56 281 GLU A O 1
ATOM 2236 N N . GLU A 1 282 ? -27.481 9.389 31.918 1.00 93.88 282 GLU A N 1
ATOM 2237 C CA . GLU A 1 282 ? -26.271 10.163 31.635 1.00 93.88 282 GLU A CA 1
ATOM 2238 C C . GLU A 1 282 ? -26.339 10.938 30.311 1.00 93.88 282 GLU A C 1
ATOM 2240 O O . GLU A 1 282 ? -25.766 12.024 30.205 1.00 93.88 282 GLU A O 1
ATOM 2245 N N . SER A 1 283 ? -27.051 10.422 29.302 1.00 94.06 283 SER A N 1
ATOM 2246 C CA . SER A 1 283 ? -27.206 11.092 28.002 1.00 94.06 283 SER A CA 1
ATOM 2247 C C . SER A 1 283 ? -28.466 11.957 27.896 1.00 94.06 283 SER A C 1
ATOM 2249 O O . SER A 1 283 ? -28.719 12.549 26.844 1.00 94.06 283 SER A O 1
ATOM 2251 N N . SER A 1 284 ? -29.280 12.041 28.952 1.00 93.75 284 SER A N 1
ATOM 2252 C CA . SER A 1 284 ? -30.603 12.683 28.909 1.00 93.75 284 SER A CA 1
ATOM 2253 C C . SER A 1 284 ? -31.478 12.145 27.762 1.00 93.75 284 SER A C 1
ATOM 2255 O O . SER A 1 284 ? -32.160 12.902 27.066 1.00 93.75 284 SER A O 1
ATOM 2257 N N . GLY A 1 285 ? -31.394 10.833 27.529 1.00 93.62 285 GLY A N 1
ATOM 2258 C CA . GLY A 1 285 ? -32.159 10.079 26.533 1.00 93.62 285 GLY A CA 1
ATOM 2259 C C . GLY A 1 285 ? -31.684 10.176 25.079 1.00 93.62 285 GLY A C 1
ATOM 2260 O O . GLY A 1 285 ? -32.164 9.417 24.233 1.00 93.62 285 GLY A O 1
ATOM 2261 N N . VAL A 1 286 ? -30.730 11.055 24.742 1.00 94.75 286 VAL A N 1
ATOM 2262 C CA . VAL A 1 286 ? -30.360 11.297 23.329 1.00 94.75 286 VAL A CA 1
ATOM 2263 C C . VAL A 1 286 ? -29.652 10.115 22.669 1.00 94.75 286 VAL A C 1
ATOM 2265 O O . VAL A 1 286 ? -29.673 9.992 21.444 1.00 94.75 286 VAL A O 1
ATOM 2268 N N . LEU A 1 287 ? -29.037 9.234 23.462 1.00 95.44 287 LEU A N 1
ATOM 2269 C CA . LEU A 1 287 ? -28.334 8.051 22.961 1.00 95.44 287 LEU A CA 1
ATOM 2270 C C . LEU A 1 287 ? -29.136 6.761 23.108 1.00 95.44 287 LEU A C 1
ATOM 2272 O O . LEU A 1 287 ? -28.814 5.779 22.439 1.00 95.44 287 LEU A O 1
ATOM 2276 N N . THR A 1 288 ? -30.183 6.735 23.932 1.00 94.19 288 THR A N 1
ATOM 2277 C CA . THR A 1 288 ? -30.853 5.491 24.332 1.00 94.19 288 THR A CA 1
ATOM 2278 C C . THR A 1 288 ? -31.437 4.729 23.152 1.00 94.19 288 THR A C 1
ATOM 2280 O O . THR A 1 288 ? -31.243 3.519 23.052 1.00 94.19 288 THR A O 1
ATOM 2283 N N . GLY A 1 289 ? -32.123 5.424 22.236 1.00 92.12 289 GLY A N 1
ATOM 2284 C CA . GLY A 1 289 ? -32.660 4.816 21.013 1.00 92.12 289 GLY A CA 1
ATOM 2285 C C . GLY A 1 289 ? -31.549 4.227 20.145 1.00 92.12 289 GLY A C 1
ATOM 2286 O O . GLY A 1 289 ? -31.556 3.039 19.841 1.00 92.12 289 GLY A O 1
ATOM 2287 N N . THR A 1 290 ? -30.529 5.031 19.851 1.00 92.19 290 THR A N 1
ATOM 2288 C CA . THR A 1 290 ? -29.398 4.650 18.996 1.00 92.19 290 THR A CA 1
ATOM 2289 C C . THR A 1 290 ? -28.602 3.467 19.558 1.00 92.19 290 THR A C 1
ATOM 2291 O O . THR A 1 290 ? -28.235 2.554 18.815 1.00 92.19 290 THR A O 1
ATOM 2294 N N . VAL A 1 291 ? -28.347 3.453 20.870 1.00 92.44 291 VAL A N 1
ATOM 2295 C CA . VAL A 1 291 ? -27.644 2.359 21.556 1.00 92.44 291 VAL A CA 1
ATOM 2296 C C . VAL A 1 291 ? -28.511 1.102 21.596 1.00 92.44 291 VAL A C 1
ATOM 2298 O O . VAL A 1 291 ? -28.010 0.013 21.314 1.00 92.44 291 VAL A O 1
ATOM 2301 N N . ARG A 1 292 ? -29.813 1.230 21.880 1.00 93.62 292 ARG A N 1
ATOM 2302 C CA . ARG A 1 292 ? -30.757 0.103 21.843 1.00 93.62 292 ARG A CA 1
ATOM 2303 C C . ARG A 1 292 ? -30.805 -0.534 20.456 1.00 93.62 292 ARG A C 1
ATOM 2305 O O . ARG A 1 292 ? -30.723 -1.757 20.354 1.00 93.62 292 ARG A O 1
ATOM 2312 N N . ASP A 1 293 ? -30.862 0.276 19.404 1.00 88.56 293 ASP A N 1
ATOM 2313 C CA . ASP A 1 293 ? -30.865 -0.202 18.021 1.00 88.56 293 ASP A CA 1
ATOM 2314 C C . ASP A 1 293 ? -29.547 -0.899 17.663 1.00 88.56 293 ASP A C 1
ATOM 2316 O O . ASP A 1 293 ? -29.554 -1.952 17.024 1.00 88.56 293 ASP A O 1
ATOM 2320 N N . ALA A 1 294 ? -28.407 -0.356 18.105 1.00 87.50 294 ALA A N 1
ATOM 2321 C CA . ALA A 1 294 ? -27.104 -0.995 17.925 1.00 87.50 294 ALA A CA 1
ATOM 2322 C C . ALA A 1 294 ? -27.040 -2.368 18.608 1.00 87.50 294 ALA A C 1
ATOM 2324 O O . ALA A 1 294 ? -26.587 -3.338 17.999 1.00 87.50 294 ALA A O 1
ATOM 2325 N N . ILE A 1 295 ? -27.549 -2.471 19.839 1.00 87.19 295 ILE A N 1
ATOM 2326 C CA . ILE A 1 295 ? -27.626 -3.741 20.568 1.00 87.19 295 ILE A CA 1
ATOM 2327 C C . ILE A 1 295 ? -28.545 -4.735 19.844 1.00 87.19 295 ILE A C 1
ATOM 2329 O O . ILE A 1 295 ? -28.195 -5.908 19.702 1.00 87.19 295 ILE A O 1
ATOM 2333 N N . GLY A 1 296 ? -29.692 -4.267 19.344 1.00 82.69 296 GLY A N 1
ATOM 2334 C CA . GLY A 1 296 ? -30.662 -5.082 18.612 1.00 82.69 296 GLY A CA 1
ATOM 2335 C C . GLY A 1 296 ? -30.112 -5.668 17.310 1.00 82.69 296 GLY A C 1
ATOM 2336 O O . GLY A 1 296 ? -30.371 -6.833 17.016 1.00 82.69 296 GLY A O 1
ATOM 2337 N N . ARG A 1 297 ? -29.300 -4.903 16.565 1.00 81.62 297 ARG A N 1
ATOM 2338 C CA . ARG A 1 297 ? -28.639 -5.385 15.337 1.00 81.62 297 ARG A CA 1
ATOM 2339 C C . ARG A 1 297 ? -27.621 -6.495 15.596 1.00 81.62 297 ARG A C 1
ATOM 2341 O O . ARG A 1 297 ? -27.366 -7.287 14.700 1.00 81.62 297 ARG A O 1
ATOM 2348 N N . ARG A 1 298 ? -27.026 -6.550 16.794 1.00 74.88 298 ARG A N 1
ATOM 2349 C CA . ARG A 1 298 ? -25.962 -7.503 17.179 1.00 74.88 298 ARG A CA 1
ATOM 2350 C C . ARG A 1 298 ? -24.689 -7.464 16.318 1.00 74.88 298 ARG A C 1
ATOM 2352 O O . ARG A 1 298 ? -23.803 -8.295 16.496 1.00 74.88 298 ARG A O 1
ATOM 2359 N N . GLU A 1 299 ? -24.549 -6.482 15.436 1.00 68.50 299 GLU A N 1
ATOM 2360 C CA . GLU A 1 299 ? -23.391 -6.313 14.558 1.00 68.50 299 GLU A CA 1
ATOM 2361 C C . GLU A 1 299 ? -22.383 -5.329 15.159 1.00 68.50 299 GLU A C 1
ATOM 2363 O O . GLU A 1 299 ? -22.752 -4.251 15.620 1.00 68.50 299 GLU A O 1
ATOM 2368 N N . GLY A 1 300 ? -21.096 -5.693 15.156 1.00 65.38 300 GLY A N 1
ATOM 2369 C CA . GLY A 1 300 ? -20.005 -4.813 15.598 1.00 65.38 300 GLY A CA 1
ATOM 2370 C C . GLY A 1 300 ? -20.002 -4.464 17.094 1.00 65.38 300 GLY A C 1
ATOM 2371 O O . GLY A 1 300 ? -19.255 -3.574 17.501 1.00 65.38 300 GLY A O 1
ATOM 2372 N N . LEU A 1 301 ? -20.821 -5.145 17.903 1.00 79.31 301 LEU A N 1
ATOM 2373 C CA . LEU A 1 301 ? -20.833 -5.031 19.361 1.00 79.31 301 LEU A CA 1
ATOM 2374 C C . LEU A 1 301 ? -19.647 -5.763 19.973 1.00 79.31 301 LEU A C 1
ATOM 2376 O O . LEU A 1 301 ? -19.293 -6.865 19.557 1.00 79.31 301 LEU A O 1
ATOM 2380 N N . ILE A 1 302 ? -19.077 -5.167 21.014 1.00 77.44 302 ILE A N 1
ATOM 2381 C CA . ILE A 1 302 ? -17.897 -5.716 21.673 1.00 77.44 302 ILE A CA 1
ATOM 2382 C C . ILE A 1 302 ? -18.098 -5.619 23.169 1.00 77.44 302 ILE A C 1
ATOM 2384 O O . ILE A 1 302 ? -18.105 -4.526 23.730 1.00 77.44 302 ILE A O 1
ATOM 2388 N N . LEU A 1 303 ? -18.260 -6.770 23.814 1.00 81.69 303 LEU A N 1
ATOM 2389 C CA . LEU A 1 303 ? -18.407 -6.841 25.256 1.00 81.69 303 LEU A CA 1
ATOM 2390 C C . LEU A 1 303 ? -17.073 -7.202 25.900 1.00 81.69 303 LEU A C 1
ATOM 2392 O O . LEU A 1 303 ? -16.517 -8.283 25.687 1.00 81.69 303 LEU A O 1
ATOM 2396 N N . TRP A 1 304 ? -16.579 -6.287 26.721 1.00 80.69 304 TRP A N 1
ATOM 2397 C CA . TRP A 1 304 ? -15.360 -6.460 27.484 1.00 80.69 304 TRP A CA 1
ATOM 2398 C C . TRP A 1 304 ? -15.645 -6.628 28.973 1.00 80.69 304 TRP A C 1
ATOM 2400 O O . TRP A 1 304 ? -16.457 -5.911 29.555 1.00 80.69 304 TRP A O 1
ATOM 2410 N N . ARG A 1 305 ? -14.911 -7.545 29.609 1.00 81.00 305 ARG A N 1
ATOM 2411 C CA . ARG A 1 305 ? -14.995 -7.823 31.045 1.00 81.00 305 ARG A CA 1
ATOM 2412 C C . ARG A 1 305 ? -13.705 -7.437 31.764 1.00 81.00 305 ARG A C 1
ATOM 2414 O O . ARG A 1 305 ? -12.690 -8.122 31.638 1.00 81.00 305 ARG A O 1
ATOM 2421 N N . SER A 1 306 ? -13.782 -6.426 32.628 1.00 75.44 306 SER A N 1
ATOM 2422 C CA . SER A 1 306 ? -12.722 -6.106 33.590 1.00 75.44 306 SER A CA 1
ATOM 2423 C C . SER A 1 306 ? -12.777 -7.039 34.795 1.00 75.44 306 SER A C 1
ATOM 2425 O O . SER A 1 306 ? -13.832 -7.199 35.416 1.00 75.44 306 SER A O 1
ATOM 2427 N N . ARG A 1 307 ? -11.624 -7.578 35.207 1.00 68.00 307 ARG A N 1
ATOM 2428 C CA . ARG A 1 307 ? -11.462 -8.265 36.501 1.00 68.00 307 ARG A CA 1
ATOM 2429 C C . ARG A 1 307 ? -10.966 -7.292 37.571 1.00 68.00 307 ARG A C 1
ATOM 2431 O O . ARG A 1 307 ? -10.111 -6.454 37.289 1.00 68.00 307 ARG A O 1
ATOM 2438 N N . SER A 1 308 ? -11.457 -7.431 38.801 1.00 62.00 308 SER A N 1
ATOM 2439 C CA . SER A 1 308 ? -10.769 -6.881 39.973 1.00 62.00 308 SER A CA 1
ATOM 2440 C C . SER A 1 308 ? -9.542 -7.744 40.313 1.00 62.00 308 SER A C 1
ATOM 2442 O O . SER A 1 308 ? -9.492 -8.939 40.011 1.00 62.00 308 SER A O 1
ATOM 2444 N N . ARG A 1 309 ? -8.534 -7.132 40.953 1.00 54.22 309 ARG A N 1
ATOM 2445 C CA . ARG A 1 309 ? -7.294 -7.793 41.404 1.00 54.22 309 ARG A CA 1
ATOM 244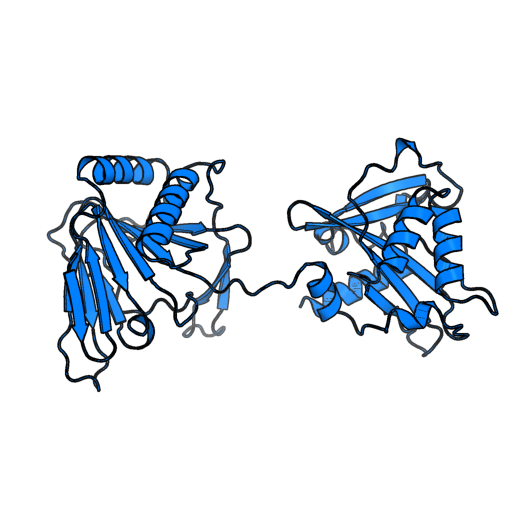6 C C . ARG A 1 309 ? -7.548 -8.925 42.408 1.00 54.22 309 ARG A C 1
ATOM 2448 O O . ARG A 1 309 ? -6.678 -9.767 42.592 1.00 54.22 309 ARG A O 1
ATOM 2455 N N . THR A 1 310 ? -8.715 -8.925 43.049 1.00 57.03 310 THR A N 1
ATOM 2456 C CA . THR A 1 310 ? -9.115 -9.848 44.120 1.00 57.03 310 THR A CA 1
ATOM 2457 C C . THR A 1 310 ? -10.137 -10.899 43.667 1.00 57.03 310 THR A C 1
ATOM 2459 O O . THR A 1 310 ? -10.722 -11.572 44.507 1.00 57.03 310 THR A O 1
ATOM 2462 N N . GLY A 1 311 ? -10.368 -11.048 42.356 1.00 59.56 311 GLY A N 1
ATOM 2463 C CA . GLY A 1 311 ? -11.472 -11.854 41.817 1.00 59.56 311 GLY A CA 1
ATOM 2464 C C . GLY A 1 311 ? -12.733 -11.009 41.584 1.00 59.56 311 GLY A C 1
ATOM 2465 O O . GLY A 1 311 ? -12.628 -9.784 41.584 1.00 59.56 311 GLY A O 1
ATOM 2466 N N . PRO A 1 312 ? -13.909 -11.606 41.315 1.00 63.66 312 PRO A N 1
ATOM 2467 C CA . PRO A 1 312 ? -15.163 -10.856 41.194 1.00 63.66 312 PRO A CA 1
ATOM 2468 C C . PRO A 1 312 ? -15.380 -9.910 42.397 1.00 63.66 312 PRO A C 1
ATOM 2470 O O . PRO A 1 312 ? -14.952 -10.232 43.507 1.00 63.66 312 PRO A O 1
ATOM 2473 N N . PRO A 1 313 ? -16.016 -8.738 42.196 1.00 60.97 313 PRO A N 1
ATOM 2474 C CA . PRO A 1 313 ? -16.950 -8.441 41.108 1.00 60.97 313 PRO A CA 1
ATOM 2475 C C . PRO A 1 313 ? -16.333 -7.956 39.786 1.00 60.97 313 PRO A C 1
ATOM 2477 O O . PRO A 1 313 ? -15.244 -7.379 39.741 1.00 60.97 313 PRO A O 1
ATOM 2480 N N . TYR A 1 314 ? -17.067 -8.197 38.699 1.00 77.81 314 TYR A N 1
ATOM 2481 C CA . TYR A 1 314 ? -16.729 -7.824 37.328 1.00 77.81 314 TYR A CA 1
ATOM 2482 C C . TYR A 1 314 ? -17.333 -6.477 36.931 1.00 77.81 314 TYR A C 1
ATOM 2484 O O . TYR A 1 314 ? -18.349 -6.037 37.479 1.00 77.81 314 TYR A O 1
ATOM 2492 N N . ARG A 1 315 ? -16.709 -5.848 35.930 1.00 85.00 315 ARG A N 1
ATOM 2493 C CA . ARG A 1 315 ? -17.262 -4.688 35.222 1.00 85.00 315 ARG A CA 1
ATOM 2494 C C . ARG A 1 315 ? -17.385 -5.010 33.746 1.00 85.00 315 ARG A C 1
ATOM 2496 O O . ARG A 1 315 ? -16.414 -5.512 33.177 1.00 85.00 315 ARG A O 1
ATOM 2503 N N . TYR A 1 316 ? -18.542 -4.741 33.158 1.00 87.81 316 TYR A N 1
ATOM 2504 C CA . TYR A 1 316 ? -18.780 -4.948 31.732 1.00 87.81 316 TYR A CA 1
ATOM 2505 C C . TYR A 1 316 ? -18.723 -3.608 31.011 1.00 87.81 316 TYR A C 1
ATOM 2507 O O . TYR A 1 316 ? -19.305 -2.637 31.476 1.00 87.81 316 TYR A O 1
ATOM 2515 N N . PHE A 1 317 ? -18.009 -3.553 29.894 1.00 88.19 317 PHE A N 1
ATOM 2516 C CA . PHE A 1 317 ? -18.011 -2.400 29.004 1.00 88.19 317 PHE A CA 1
ATOM 2517 C C . PHE A 1 317 ? -18.403 -2.867 27.616 1.00 88.19 317 PHE A C 1
ATOM 2519 O O . PHE A 1 317 ? -17.767 -3.759 27.056 1.00 88.19 317 PHE A O 1
ATOM 2526 N N . LEU A 1 318 ? -19.457 -2.275 27.082 1.00 89.12 318 LEU A N 1
ATOM 2527 C CA . LEU A 1 318 ? -19.924 -2.511 25.734 1.00 89.12 318 LEU A CA 1
ATOM 2528 C C . LEU A 1 318 ? -19.386 -1.411 24.824 1.00 89.12 318 LEU A C 1
ATOM 2530 O O . LEU A 1 318 ? -19.641 -0.236 25.058 1.00 89.12 318 LEU A O 1
ATOM 2534 N N . PHE A 1 319 ? -18.706 -1.769 23.746 1.00 88.50 319 PHE A N 1
ATOM 2535 C CA . PHE A 1 319 ? -18.503 -0.841 22.641 1.00 88.50 319 PHE A CA 1
ATOM 2536 C C . PHE A 1 319 ? -19.634 -1.046 21.642 1.00 88.50 319 PHE A C 1
ATOM 2538 O O . PHE A 1 319 ? -19.830 -2.160 21.147 1.00 88.50 319 PHE A O 1
ATOM 2545 N N . ALA A 1 320 ? -20.393 0.017 21.383 1.00 89.50 320 ALA A N 1
ATOM 2546 C CA . ALA A 1 320 ? -21.588 -0.033 20.548 1.00 89.50 320 ALA A CA 1
ATOM 2547 C C . ALA A 1 320 ? -21.410 0.835 19.291 1.00 89.50 320 ALA A C 1
ATOM 2549 O O . ALA A 1 320 ? -21.197 2.040 19.430 1.00 89.50 320 ALA A O 1
ATOM 2550 N N . PRO A 1 321 ? -21.501 0.270 18.073 1.00 88.44 321 PRO A N 1
ATOM 2551 C CA . PRO A 1 321 ? -21.379 1.054 16.855 1.00 88.44 321 PRO A CA 1
ATOM 2552 C C . PRO A 1 321 ? -22.633 1.903 16.644 1.00 88.44 321 PRO A C 1
ATOM 2554 O O . PRO A 1 321 ? -23.748 1.380 16.529 1.00 88.44 321 PRO A O 1
ATOM 2557 N N . ILE A 1 322 ? -22.438 3.213 16.548 1.00 89.25 322 ILE A N 1
ATOM 2558 C CA . ILE A 1 322 ? -23.488 4.189 16.264 1.00 89.25 322 ILE A CA 1
ATOM 2559 C C . ILE A 1 322 ? -23.091 5.074 15.071 1.00 89.25 322 ILE A C 1
ATOM 2561 O O . ILE A 1 322 ? -21.901 5.215 14.778 1.00 89.25 322 ILE A O 1
ATOM 2565 N N . PRO A 1 323 ? -24.058 5.681 14.360 1.00 87.31 323 PRO A N 1
ATOM 2566 C CA . PRO A 1 323 ? -23.748 6.681 13.344 1.00 87.31 323 PRO A CA 1
ATOM 2567 C C . PRO A 1 323 ? -22.988 7.871 13.941 1.00 87.31 323 PRO A C 1
ATOM 2569 O O . PRO A 1 323 ? -23.299 8.324 15.044 1.00 87.31 323 PRO A O 1
ATOM 2572 N N . TYR A 1 324 ? -22.025 8.406 13.189 1.00 87.62 324 TYR A N 1
ATOM 2573 C CA . TYR A 1 324 ? -21.401 9.678 13.540 1.00 87.62 324 TYR A CA 1
ATOM 2574 C C . TYR A 1 324 ? -22.433 10.800 13.375 1.00 87.62 324 TYR A C 1
ATOM 2576 O O . TYR A 1 324 ? -22.930 11.027 12.271 1.00 87.62 324 TYR A O 1
ATOM 2584 N N . ALA A 1 325 ? -22.766 11.483 14.467 1.00 87.19 325 ALA A N 1
ATOM 2585 C CA . ALA A 1 325 ? -23.756 12.552 14.491 1.00 87.19 325 ALA A CA 1
ATOM 2586 C C . ALA A 1 325 ? -23.423 13.580 15.577 1.00 87.19 325 ALA A C 1
ATOM 2588 O O . ALA A 1 325 ? -22.708 13.282 16.538 1.00 87.19 325 ALA A O 1
ATOM 2589 N N . ASP A 1 326 ? -23.958 14.789 15.421 1.00 88.25 326 ASP A N 1
ATOM 2590 C CA . ASP A 1 326 ? -23.901 15.820 16.452 1.00 88.25 326 ASP A CA 1
ATOM 2591 C C . ASP A 1 326 ? -25.106 15.687 17.393 1.00 88.25 326 ASP A C 1
ATOM 2593 O O . ASP A 1 326 ? -26.239 16.016 17.039 1.00 88.25 326 ASP A O 1
ATOM 2597 N N . PHE A 1 327 ? -24.854 15.175 18.597 1.00 89.31 327 PHE A N 1
ATOM 2598 C CA . PHE A 1 327 ? -25.866 15.010 19.643 1.00 89.31 327 PHE A CA 1
ATOM 2599 C C . PHE A 1 327 ? -26.000 16.245 20.542 1.00 89.31 327 PHE A C 1
ATOM 2601 O O . PHE A 1 327 ? -26.921 16.308 21.358 1.00 89.31 327 PHE A O 1
ATOM 2608 N N . THR A 1 328 ? -25.110 17.235 20.405 1.00 87.50 328 THR A N 1
ATOM 2609 C CA . THR A 1 328 ? -25.075 18.410 21.285 1.00 87.50 328 THR A CA 1
ATOM 2610 C C . THR A 1 328 ? -26.364 19.242 21.278 1.00 87.50 328 THR A C 1
ATOM 2612 O O . THR A 1 328 ? -26.747 19.686 22.360 1.00 87.50 328 THR A O 1
ATOM 2615 N N . PRO A 1 329 ? -27.114 19.404 20.163 1.00 89.88 329 PRO A N 1
ATOM 2616 C CA . PRO A 1 329 ? -28.328 20.225 20.170 1.00 89.88 329 PRO A CA 1
ATOM 2617 C C . PRO A 1 329 ? -29.488 19.608 20.961 1.00 89.88 329 PRO A C 1
ATOM 2619 O O . PRO A 1 329 ? -30.346 20.328 21.467 1.00 89.88 329 PRO A O 1
ATOM 2622 N N . ALA A 1 330 ? -29.542 18.276 21.037 1.00 90.06 330 ALA A N 1
ATOM 2623 C CA . ALA A 1 330 ? -30.591 17.549 21.750 1.00 90.06 330 ALA A CA 1
ATOM 2624 C C . ALA A 1 330 ? -30.201 17.235 23.203 1.00 90.06 330 ALA A C 1
ATOM 2626 O O . ALA A 1 330 ? -31.073 16.968 24.033 1.00 90.06 330 ALA A O 1
ATOM 2627 N N . PHE A 1 331 ? -28.900 17.244 23.506 1.00 94.75 331 PHE A N 1
ATOM 2628 C CA . PHE A 1 331 ? -28.371 16.881 24.811 1.00 94.75 331 PHE A CA 1
ATOM 2629 C C . PHE A 1 331 ? -28.700 17.935 25.868 1.00 94.75 331 PHE A C 1
ATOM 2631 O O . PHE A 1 331 ? -28.541 19.138 25.662 1.00 94.75 331 PHE A O 1
ATOM 2638 N N . LYS A 1 332 ? -29.122 17.461 27.041 1.00 94.81 332 LYS A N 1
ATOM 2639 C CA . LYS A 1 332 ? -29.337 18.297 28.221 1.00 94.81 332 LYS A CA 1
ATOM 2640 C C . LYS A 1 332 ? -28.297 17.923 29.277 1.00 94.81 332 LYS A C 1
ATOM 2642 O O . LYS A 1 332 ? -28.312 16.773 29.710 1.00 94.81 332 LYS A O 1
ATOM 2647 N N . PRO A 1 333 ? -27.425 18.853 29.698 1.00 93.44 333 PRO A N 1
ATOM 2648 C CA . PRO A 1 333 ? -26.491 18.616 30.793 1.00 93.44 333 PRO A CA 1
ATOM 2649 C C . PRO A 1 333 ? -27.210 18.202 32.080 1.00 93.44 333 PRO A C 1
ATOM 2651 O O . PRO A 1 333 ? -28.282 18.724 32.393 1.00 93.44 333 PRO A O 1
ATOM 2654 N N . ASN A 1 334 ? -26.602 17.298 32.842 1.00 92.12 334 ASN A N 1
ATOM 2655 C CA . ASN A 1 334 ? -27.106 16.825 34.130 1.00 92.12 334 ASN A CA 1
ATOM 2656 C C . ASN A 1 334 ? -25.989 16.856 35.196 1.00 92.12 334 ASN A C 1
ATOM 2658 O O . ASN A 1 334 ? -24.905 17.404 34.981 1.00 92.12 334 ASN A O 1
ATOM 2662 N N . SER A 1 335 ? -26.265 16.323 36.389 1.00 88.00 335 SER A N 1
ATOM 2663 C CA . SER A 1 335 ? -25.307 16.322 37.505 1.00 88.00 335 SER A CA 1
ATOM 2664 C C . SER A 1 335 ? -24.024 15.538 37.216 1.00 88.00 335 SER A C 1
ATOM 2666 O O . SER A 1 335 ? -23.002 15.806 37.852 1.00 88.00 335 SER A O 1
ATOM 2668 N N . GLU A 1 336 ? -24.062 14.603 36.268 1.00 85.38 336 GLU A N 1
ATOM 2669 C CA . GLU A 1 336 ? -22.973 13.673 35.969 1.00 85.38 336 GLU A CA 1
ATOM 2670 C C . GLU A 1 336 ? -22.221 14.058 34.692 1.00 85.38 336 GLU A C 1
ATOM 2672 O O . GLU A 1 336 ? -20.987 14.095 34.687 1.00 85.38 336 GLU A O 1
ATOM 2677 N N . VAL A 1 337 ? -22.956 14.432 33.642 1.00 91.69 337 VAL A N 1
ATOM 2678 C CA . VAL A 1 337 ? -22.444 14.760 32.311 1.00 91.69 337 VAL A CA 1
ATOM 2679 C C . VAL A 1 337 ? -22.837 16.188 31.933 1.00 91.69 337 VAL A C 1
ATOM 2681 O O . VAL A 1 337 ? -24.009 16.528 31.781 1.00 91.69 337 VAL A O 1
ATOM 2684 N N . GLY A 1 338 ? -21.827 17.037 31.759 1.00 92.31 338 GLY A N 1
ATOM 2685 C CA . GLY A 1 338 ? -21.964 18.437 31.366 1.00 92.31 338 GLY A CA 1
ATOM 2686 C C . GLY A 1 338 ? -21.988 18.658 29.850 1.00 92.31 338 GLY A C 1
ATOM 2687 O O . GLY A 1 338 ? -22.601 19.611 29.379 1.00 92.31 338 GLY A O 1
ATOM 2688 N N . SER A 1 339 ? -21.333 17.796 29.066 1.00 93.81 339 SER A N 1
ATOM 2689 C CA . SER A 1 339 ? -21.352 17.855 27.594 1.00 93.81 339 SER A CA 1
ATOM 2690 C C . SER A 1 339 ? -20.978 16.513 26.963 1.00 93.81 339 SER A C 1
ATOM 2692 O O . SER A 1 339 ? -20.493 15.621 27.655 1.00 93.81 339 SER A O 1
ATOM 2694 N N . LEU A 1 340 ? -21.191 16.373 25.654 1.00 93.88 340 LEU A N 1
ATOM 2695 C CA . LEU A 1 340 ? -20.812 15.194 24.872 1.00 93.88 340 LEU A CA 1
ATOM 2696 C C . LEU A 1 340 ? -19.735 15.571 23.858 1.00 93.88 340 LEU A C 1
ATOM 2698 O O . LEU A 1 340 ? -19.858 16.609 23.206 1.00 93.88 340 LEU A O 1
ATOM 2702 N N . ILE A 1 341 ? -18.713 14.729 23.692 1.00 92.88 341 ILE A N 1
ATOM 2703 C CA . ILE A 1 341 ? -17.663 14.954 22.691 1.00 92.88 341 ILE A CA 1
ATOM 2704 C C . ILE A 1 341 ? -17.288 13.670 21.954 1.00 92.88 341 ILE A C 1
ATOM 2706 O O . ILE A 1 341 ? -17.273 12.585 22.534 1.00 92.88 341 ILE A O 1
ATOM 2710 N N . TRP A 1 342 ? -16.917 13.810 20.683 1.00 92.06 342 TRP A N 1
ATOM 2711 C CA . TRP A 1 342 ? -16.234 12.759 19.936 1.00 92.06 342 TRP A CA 1
ATOM 2712 C C . TRP A 1 342 ? -14.729 12.855 20.175 1.00 92.06 342 TRP A C 1
ATOM 2714 O O . TRP A 1 342 ? -14.124 13.898 19.939 1.00 92.06 342 TRP A O 1
ATOM 2724 N N . VAL A 1 343 ? -14.121 11.760 20.623 1.00 86.50 343 VAL A N 1
ATOM 2725 C CA . VAL A 1 343 ? -12.678 11.655 20.867 1.00 86.50 343 VAL A CA 1
ATOM 272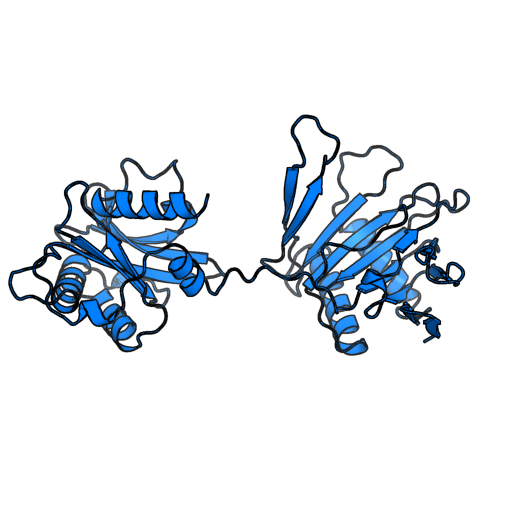6 C C . VAL A 1 343 ? -12.092 10.616 19.934 1.00 86.50 343 VAL A C 1
ATOM 2728 O O . VAL A 1 343 ? -12.555 9.476 19.893 1.00 86.50 343 VAL A O 1
ATOM 2731 N N . ARG A 1 344 ? -11.047 10.984 19.197 1.00 83.25 344 ARG A N 1
ATOM 2732 C CA . ARG A 1 344 ? -10.309 10.042 18.354 1.00 83.25 344 ARG A CA 1
ATOM 2733 C C . ARG A 1 344 ? -9.647 8.980 19.238 1.00 83.25 344 ARG A C 1
ATOM 2735 O O . ARG A 1 344 ? -8.993 9.318 20.226 1.00 83.25 344 ARG A O 1
ATOM 2742 N N . GLN A 1 345 ? -9.763 7.698 18.892 1.00 78.62 345 GLN A N 1
ATOM 2743 C CA . GLN A 1 345 ? -9.199 6.608 19.704 1.00 78.62 345 GLN A CA 1
ATOM 2744 C C . GLN A 1 345 ? -7.701 6.800 19.971 1.00 78.62 345 GLN A C 1
ATOM 2746 O O . GLN A 1 345 ? -7.259 6.615 21.101 1.00 78.62 345 GLN A O 1
ATOM 2751 N N . SER A 1 346 ? -6.923 7.186 18.956 1.00 72.12 346 SER A N 1
ATOM 2752 C CA . SER A 1 346 ? -5.474 7.405 19.075 1.00 72.12 346 SER A CA 1
ATOM 2753 C C . SER A 1 346 ? -5.112 8.510 20.076 1.00 72.12 346 SER A C 1
ATOM 2755 O O . SER A 1 346 ? -4.066 8.452 20.724 1.00 72.12 346 SER A O 1
ATOM 2757 N N . GLU A 1 347 ? -5.991 9.495 20.253 1.00 74.38 347 GLU A N 1
ATOM 2758 C CA . GLU A 1 347 ? -5.844 10.550 21.256 1.00 74.38 347 GLU A CA 1
ATOM 2759 C C . GLU A 1 347 ? -6.203 10.027 22.650 1.00 74.38 347 GLU A C 1
ATOM 2761 O O . GLU A 1 347 ? -5.460 10.257 23.606 1.00 74.38 347 GLU A O 1
ATOM 2766 N N . ALA A 1 348 ? -7.279 9.241 22.759 1.00 69.12 348 ALA A N 1
ATOM 2767 C CA . ALA A 1 348 ? -7.703 8.625 24.013 1.00 69.12 348 ALA A CA 1
ATOM 2768 C C . ALA A 1 348 ? -6.696 7.582 24.544 1.00 69.12 348 ALA A C 1
ATOM 2770 O O . ALA A 1 348 ? -6.530 7.427 25.758 1.00 69.12 348 ALA A O 1
ATOM 2771 N N . THR A 1 349 ? -5.978 6.876 23.665 1.00 65.31 349 THR A N 1
ATOM 2772 C CA . THR A 1 349 ? -4.978 5.860 24.044 1.00 65.31 349 THR A CA 1
ATOM 2773 C C . THR A 1 349 ? -3.560 6.423 24.259 1.00 65.31 349 THR A C 1
ATOM 2775 O O . THR A 1 349 ? -2.680 5.709 24.753 1.00 65.31 349 THR A O 1
ATOM 2778 N N . SER A 1 350 ? -3.332 7.711 23.971 1.00 64.81 350 SER A N 1
ATOM 2779 C CA . SER A 1 350 ? -2.034 8.383 24.117 1.00 64.81 350 SER A CA 1
ATOM 2780 C C . SER A 1 350 ? -1.657 8.660 25.578 1.00 64.81 350 SER A C 1
ATOM 2782 O O . SER A 1 350 ? -2.417 9.240 26.355 1.00 64.81 350 SER A O 1
ATOM 2784 N N . SER A 1 351 ? -0.412 8.350 25.958 1.00 54.69 351 SER A N 1
ATOM 2785 C CA . SER A 1 351 ? 0.104 8.559 27.323 1.00 54.69 351 SER A CA 1
ATOM 2786 C C . SER A 1 351 ? 0.143 10.019 27.784 1.00 54.69 351 SER A C 1
ATOM 2788 O O . SER A 1 351 ? 0.332 10.262 28.971 1.00 54.69 351 SER A O 1
ATOM 2790 N N . ARG A 1 352 ? -0.001 10.987 26.869 1.00 55.50 352 ARG A N 1
ATOM 2791 C CA . ARG A 1 352 ? 0.030 12.425 27.184 1.00 55.50 352 ARG A CA 1
ATOM 2792 C C . ARG A 1 352 ? -1.291 12.961 27.756 1.00 55.50 352 ARG A C 1
ATOM 2794 O O . ARG A 1 352 ? -1.269 14.021 28.362 1.00 55.50 352 ARG A O 1
ATOM 2801 N N . VAL A 1 353 ? -2.404 12.241 27.582 1.00 54.75 353 VAL A N 1
ATOM 2802 C CA . VAL A 1 353 ? -3.771 12.723 27.886 1.00 54.75 353 VAL A CA 1
ATOM 2803 C C . VAL A 1 353 ? -4.382 12.016 29.115 1.00 54.75 353 VAL A C 1
ATOM 2805 O O . VAL A 1 353 ? -5.284 12.526 29.767 1.00 54.75 353 VAL A O 1
ATOM 2808 N N . GLN A 1 354 ? -3.883 10.833 29.481 1.00 57.03 354 GLN A N 1
ATOM 2809 C CA . GLN A 1 354 ? -4.693 9.838 30.198 1.00 57.03 354 GLN A CA 1
ATOM 2810 C C . GLN A 1 354 ? -4.867 9.983 31.719 1.00 57.03 354 GLN A C 1
ATOM 2812 O O . GLN A 1 354 ? -5.784 9.369 32.257 1.00 57.03 354 GLN A O 1
ATOM 2817 N N . LEU A 1 355 ? -3.996 10.685 32.451 1.00 56.03 355 LEU A N 1
ATOM 2818 C CA . LEU A 1 355 ? -3.971 10.534 33.918 1.00 56.03 355 LEU A CA 1
ATOM 2819 C C . LEU A 1 355 ? -5.074 11.310 34.653 1.00 56.03 355 LEU A C 1
ATOM 2821 O O . LEU A 1 355 ? -5.620 10.770 35.613 1.00 56.03 355 LEU A O 1
ATOM 2825 N N . ASP A 1 356 ? -5.442 12.498 34.167 1.00 58.53 356 ASP A N 1
ATOM 2826 C CA . ASP A 1 356 ? -6.365 13.393 34.887 1.00 58.53 356 ASP A CA 1
ATOM 2827 C C . ASP A 1 356 ? -7.725 13.560 34.198 1.00 58.53 356 ASP A C 1
ATOM 2829 O O . ASP A 1 356 ? -8.689 14.007 34.823 1.00 58.53 356 ASP A O 1
ATOM 2833 N N . ILE A 1 357 ? -7.806 13.171 32.921 1.00 66.25 357 ILE A N 1
ATOM 2834 C CA . ILE A 1 357 ? -8.945 13.458 32.046 1.00 66.25 357 ILE A CA 1
ATOM 2835 C C . ILE A 1 357 ? -9.966 12.315 32.040 1.00 66.25 357 ILE A C 1
ATOM 2837 O O . ILE A 1 357 ? -11.106 12.565 31.707 1.00 66.25 357 ILE A O 1
ATOM 2841 N N . PHE A 1 358 ? -9.647 11.080 32.438 1.00 70.88 358 PHE A N 1
ATOM 2842 C CA . PHE A 1 358 ? -10.600 9.958 32.353 1.00 70.88 358 PHE A CA 1
ATOM 2843 C C . PHE A 1 358 ? -11.111 9.478 33.716 1.00 70.88 358 PHE A C 1
ATOM 2845 O O . PHE A 1 358 ? -10.394 9.512 34.719 1.00 70.88 358 PHE A O 1
ATOM 2852 N N . GLN A 1 359 ? -12.340 8.952 33.754 1.00 73.75 359 GLN A N 1
ATOM 2853 C CA . GLN A 1 359 ? -12.821 8.180 34.902 1.00 73.75 359 GLN A CA 1
ATOM 2854 C C . GLN A 1 359 ? -11.926 6.949 35.154 1.00 73.75 359 GLN A C 1
ATOM 2856 O O . GLN A 1 359 ? -11.439 6.298 34.229 1.00 73.75 359 GLN A O 1
ATOM 2861 N N . THR A 1 360 ? -11.724 6.587 36.425 1.00 71.44 360 THR A N 1
ATOM 2862 C CA . THR A 1 360 ? -10.795 5.519 36.848 1.00 71.44 360 THR A CA 1
ATOM 2863 C C . THR A 1 360 ? -11.077 4.165 36.189 1.00 71.44 360 THR A C 1
ATOM 2865 O O . THR A 1 360 ? -10.154 3.413 35.870 1.00 71.44 360 THR A O 1
ATOM 2868 N N . SER A 1 361 ? -12.356 3.836 36.017 1.00 68.19 361 SER A N 1
ATOM 2869 C CA . SER A 1 361 ? -12.857 2.598 35.416 1.00 68.19 361 SER A CA 1
ATOM 2870 C C . SER A 1 361 ? -12.462 2.495 33.937 1.00 68.19 361 SER A C 1
ATOM 2872 O O . SER A 1 361 ? -11.901 1.485 33.512 1.00 68.19 361 SER A O 1
ATOM 2874 N N . LEU A 1 362 ? -12.662 3.579 33.196 1.00 71.88 362 LEU A N 1
ATOM 2875 C CA . LEU A 1 362 ? -12.297 3.729 31.797 1.00 71.88 362 LEU A CA 1
ATOM 2876 C C . LEU A 1 362 ? -10.778 3.787 31.598 1.00 71.88 362 LEU A C 1
ATOM 2878 O O . LEU A 1 362 ? -10.237 3.118 30.727 1.00 71.88 362 LEU A O 1
ATOM 2882 N N . HIS A 1 363 ? -10.051 4.487 32.465 1.00 72.50 363 HIS A N 1
ATOM 2883 C CA . HIS A 1 363 ? -8.586 4.517 32.423 1.00 72.50 363 HIS A CA 1
ATOM 2884 C C . HIS A 1 363 ? -7.958 3.118 32.524 1.00 72.50 363 HIS A C 1
ATOM 2886 O O . HIS A 1 363 ? -6.981 2.802 31.844 1.00 72.50 363 HIS A O 1
ATOM 2892 N N . GLN A 1 364 ? -8.530 2.241 33.357 1.00 72.00 364 GLN A N 1
ATOM 2893 C CA . GLN A 1 364 ? -8.094 0.844 33.457 1.00 72.00 364 GLN A CA 1
ATOM 2894 C C . GLN A 1 364 ? -8.325 0.069 32.154 1.00 72.00 364 GLN A C 1
ATOM 2896 O O . GLN A 1 364 ? -7.454 -0.709 31.764 1.00 72.00 364 GLN A O 1
ATOM 2901 N N . LEU A 1 365 ? -9.455 0.304 31.484 1.00 73.38 365 LEU A N 1
ATOM 2902 C CA . LEU A 1 365 ? -9.774 -0.260 30.173 1.00 73.38 365 LEU A CA 1
ATOM 2903 C C . LEU A 1 365 ? -8.778 0.218 29.105 1.00 73.38 365 LEU A C 1
ATOM 2905 O O . LEU A 1 365 ? -8.151 -0.608 28.444 1.00 73.38 365 LEU A O 1
ATOM 2909 N N . LEU A 1 366 ? -8.530 1.527 29.009 1.00 70.75 366 LEU A N 1
ATOM 2910 C CA . LEU A 1 366 ? -7.601 2.103 28.024 1.00 70.75 366 LEU A CA 1
ATOM 2911 C C . LEU A 1 366 ? -6.156 1.625 28.215 1.00 70.75 366 LEU A C 1
ATOM 2913 O O . LEU A 1 366 ? -5.457 1.327 27.246 1.00 70.75 366 LEU A O 1
ATOM 2917 N N . ARG A 1 367 ? -5.709 1.477 29.469 1.00 69.88 367 ARG A N 1
ATOM 2918 C CA . ARG A 1 367 ? -4.395 0.891 29.783 1.00 69.88 367 ARG A CA 1
ATOM 2919 C C . ARG A 1 367 ? -4.270 -0.566 29.345 1.00 69.88 367 ARG A C 1
ATOM 2921 O O . ARG A 1 367 ? -3.169 -0.984 28.995 1.00 69.88 367 ARG A O 1
ATOM 2928 N N . GLN A 1 368 ? -5.347 -1.344 29.429 1.00 65.81 368 GLN A N 1
ATOM 2929 C CA . GLN A 1 368 ? -5.336 -2.748 29.018 1.00 65.81 368 GLN A CA 1
ATOM 2930 C C . GLN A 1 368 ? -5.386 -2.893 27.500 1.00 65.81 368 GLN A C 1
ATOM 2932 O O . GLN A 1 368 ? -4.604 -3.675 26.973 1.00 65.81 368 GLN A O 1
ATOM 2937 N N . LEU A 1 369 ? -6.202 -2.085 26.814 1.00 63.91 369 LEU A N 1
ATOM 2938 C CA . LEU A 1 369 ? -6.207 -1.996 25.350 1.00 63.91 369 LEU A CA 1
ATOM 2939 C C . LEU A 1 369 ? -4.792 -1.737 24.811 1.00 63.91 369 LEU A C 1
ATOM 2941 O O . LEU A 1 369 ? -4.295 -2.501 23.995 1.00 63.91 369 LEU A O 1
ATOM 2945 N N . ARG A 1 370 ? -4.079 -0.766 25.395 1.00 63.34 370 ARG A N 1
ATOM 2946 C CA . ARG A 1 370 ? -2.705 -0.429 24.996 1.00 63.34 370 ARG A CA 1
ATOM 2947 C C . ARG A 1 370 ? -1.687 -1.564 25.176 1.00 63.34 370 ARG A C 1
ATOM 2949 O O . ARG A 1 370 ? -0.731 -1.635 24.417 1.00 63.34 370 ARG A O 1
ATOM 2956 N N . ARG A 1 371 ? -1.821 -2.409 26.206 1.00 55.25 371 ARG A N 1
ATOM 2957 C CA . ARG A 1 371 ? -0.866 -3.513 26.454 1.00 55.25 371 ARG A CA 1
ATOM 2958 C C . ARG A 1 371 ? -0.962 -4.628 25.421 1.00 55.25 371 ARG A C 1
ATOM 2960 O O . ARG A 1 371 ? -0.018 -5.395 25.311 1.00 55.25 371 ARG A O 1
ATOM 2967 N N . ASN A 1 372 ? -2.091 -4.726 24.728 1.00 43.66 372 ASN A N 1
ATOM 2968 C CA . ASN A 1 372 ? -2.305 -5.723 23.689 1.00 43.66 372 ASN A CA 1
ATOM 2969 C C . ASN A 1 372 ? -1.932 -5.187 22.290 1.00 43.66 372 ASN A C 1
ATOM 2971 O O . ASN A 1 372 ? -1.848 -5.983 21.362 1.00 43.66 372 ASN A O 1
ATOM 2975 N N . ASP A 1 373 ? -1.663 -3.878 22.159 1.00 37.72 373 ASP A N 1
ATOM 2976 C CA . ASP A 1 373 ? -1.134 -3.231 20.943 1.00 37.72 373 ASP A CA 1
ATOM 2977 C C . ASP A 1 373 ? 0.407 -3.336 20.809 1.00 37.72 373 ASP A C 1
ATOM 2979 O O . ASP A 1 373 ? 0.959 -3.012 19.756 1.00 37.72 373 ASP A O 1
ATOM 2983 N N . SER A 1 374 ? 1.112 -3.729 21.880 1.00 32.12 374 SER A N 1
ATOM 2984 C CA . SER A 1 374 ? 2.584 -3.820 21.986 1.00 32.12 374 SER A CA 1
ATOM 2985 C C . SER A 1 374 ? 3.056 -5.250 22.172 1.00 32.12 374 SER A C 1
ATOM 2987 O O . SER A 1 374 ? 4.086 -5.613 21.564 1.00 32.12 374 SER A O 1
#